Protein AF-0000000072688810 (afdb_homodimer)

Sequence (218 aa):
MLEGKVVIGETDMLQTMQHDALDLAKKVLDFFDVTEATEIARFIKKEFDGAYGPGWQCIVGTDFGSFVTHCSGCFIYFCIGILAILLFRGSAGPEVETSHFAALETVKAMLEGKVVIGETDMLQTMQHDALDLAKKVLDFFDVTEATEIARFIKKEFDGAYGPGWQCIVGTDFGSFVTHCSGCFIYFCIGILAILLFRGSAGPEVETSHFAALETVKA

Nearest PDB structures (foldseek):
  8glv-assembly1_AQ  TM=9.700E-01  e=2.208E-12  Chlamydomonas reinhardtii
  3rjs-assembly1_A-2  TM=9.723E-01  e=1.448E-11  Toxoplasma gondii
  3brl-assembly1_A-2  TM=9.827E-01  e=2.596E-11  Drosophila melanogaster
  7cnu-assembly2_B  TM=9.960E-01  e=7.817E-11  Homo sapiens
  8bx8-assembly1_K  TM=8.031E-01  e=8.336E-09  Tetrahymena thermophila

Radius of gyration: 18.05 Å; Cα contacts (8 Å, |Δi|>4): 411; chains: 2; bounding box: 35×41×81 Å

Organism: Carya illinoinensis (NCBI:txid32201)

Foldseek 3Di:
DPFADKFWDDFQADPVVVVVLSVLLSVVVVPDPLVPQVVSQVSSQVVCCVVPNHQKGKGKDQDDDDDAAADGNFWTWMDTPSMIMTMGGHDPDDGPPPPPPPPPPPPDD/DPFADKFWDDFQADPVVVVVLSVLLSVVVVPDPLVPQVVSQVSSQVVCCVVPNHQKGKGKDQDDDDDAAADGNFWTWMDTPSMIMTMGGHDPDDGPPPPPPPPPPPPDD

pLDDT: mean 85.92, std 22.68, range [31.05, 98.94]

Structure (mmCIF, N/CA/C/O backbone):
data_AF-0000000072688810-model_v1
#
loop_
_entity.id
_entity.type
_entity.pdbx_description
1 polymer 'Dynein light chain'
#
loop_
_atom_site.group_PDB
_atom_site.id
_atom_site.type_symbol
_atom_site.label_atom_id
_atom_site.label_alt_id
_atom_site.label_comp_id
_atom_site.label_asym_id
_atom_site.label_entity_id
_atom_site.label_seq_id
_atom_site.pdbx_PDB_ins_code
_atom_site.Cartn_x
_atom_site.Cartn_y
_atom_site.Cartn_z
_atom_site.occupancy
_atom_site.B_iso_or_equiv
_atom_site.auth_seq_id
_atom_site.auth_comp_id
_atom_site.auth_asym_id
_atom_site.auth_atom_id
_atom_site.pdbx_PDB_model_num
ATOM 1 N N . MET A 1 1 ? -12.781 -23 1.011 1 40.75 1 MET A N 1
ATOM 2 C CA . MET A 1 1 ? -13.461 -21.781 0.567 1 40.75 1 MET A CA 1
ATOM 3 C C . MET A 1 1 ? -13.211 -21.531 -0.916 1 40.75 1 MET A C 1
ATOM 5 O O . MET A 1 1 ? -12.156 -21.875 -1.441 1 40.75 1 MET A O 1
ATOM 9 N N . LEU A 1 2 ? -14.125 -21.609 -1.697 1 46.78 2 LEU A N 1
ATOM 10 C CA . LEU A 1 2 ? -14.102 -21.562 -3.156 1 46.78 2 LEU A CA 1
ATOM 11 C C . LEU A 1 2 ? -13.117 -20.516 -3.648 1 46.78 2 LEU A C 1
ATOM 13 O O . LEU A 1 2 ? -13.305 -19.312 -3.418 1 46.78 2 LEU A O 1
ATOM 17 N N . GLU A 1 3 ? -11.859 -20.797 -3.529 1 58.56 3 GLU A N 1
ATOM 18 C CA . GLU A 1 3 ? -10.867 -19.859 -4.051 1 58.56 3 GLU A CA 1
ATOM 19 C C . GLU A 1 3 ? -11.367 -19.172 -5.32 1 58.56 3 GLU A C 1
ATOM 21 O O . GLU A 1 3 ? -11.789 -19.844 -6.266 1 58.56 3 GLU A O 1
ATOM 26 N N . GLY A 1 4 ? -12.008 -17.969 -5.273 1 70.12 4 GLY A N 1
ATOM 27 C CA . GLY A 1 4 ? -12.633 -17.234 -6.355 1 70.12 4 GLY A CA 1
ATOM 28 C C . GLY A 1 4 ? -11.727 -17.047 -7.559 1 70.12 4 GLY A C 1
ATOM 29 O O . GLY A 1 4 ? -10.531 -17.344 -7.484 1 70.12 4 GLY A O 1
ATOM 30 N N . LYS A 1 5 ? -12.227 -16.891 -8.641 1 89.62 5 LYS A N 1
ATOM 31 C CA . LYS A 1 5 ? -11.57 -16.562 -9.898 1 89.62 5 LYS A CA 1
ATOM 32 C C . LYS A 1 5 ? -10.547 -15.438 -9.703 1 89.62 5 LYS A C 1
ATOM 34 O O . LYS A 1 5 ? -10.797 -14.484 -8.969 1 89.62 5 LYS A O 1
ATOM 39 N N . VAL A 1 6 ? -9.344 -15.773 -10.266 1 95.94 6 VAL A N 1
ATOM 40 C CA . VAL A 1 6 ? -8.297 -14.766 -10.195 1 95.94 6 VAL A CA 1
ATOM 41 C C . VAL A 1 6 ? -8.344 -13.891 -11.445 1 95.94 6 VAL A C 1
ATOM 43 O O . VAL A 1 6 ? -8.453 -14.391 -12.562 1 95.94 6 VAL A O 1
ATOM 46 N N . VAL A 1 7 ? -8.297 -12.594 -11.266 1 96.94 7 VAL A N 1
ATOM 47 C CA . VAL A 1 7 ? -8.242 -11.633 -12.352 1 96.94 7 VAL A CA 1
ATOM 48 C C . VAL A 1 7 ? -7.078 -10.664 -12.133 1 96.94 7 VAL A C 1
ATOM 50 O O . VAL A 1 7 ? -7.062 -9.922 -11.141 1 96.94 7 VAL A O 1
ATOM 53 N N . ILE A 1 8 ? -6.176 -10.68 -13.047 1 97.88 8 ILE A N 1
ATOM 54 C CA . ILE A 1 8 ? -5.059 -9.75 -12.945 1 97.88 8 ILE A CA 1
ATOM 55 C C . ILE A 1 8 ? -5.469 -8.391 -13.508 1 97.88 8 ILE A C 1
ATOM 57 O O . ILE A 1 8 ? -5.922 -8.297 -14.648 1 97.88 8 ILE A O 1
ATOM 61 N N . GLY A 1 9 ? -5.402 -7.426 -12.719 1 97.62 9 GLY A N 1
ATOM 62 C CA . GLY A 1 9 ? -5.633 -6.066 -13.188 1 97.62 9 GLY A CA 1
ATOM 63 C C . GLY A 1 9 ? -4.449 -5.488 -13.938 1 97.62 9 GLY A C 1
ATOM 64 O O . GLY A 1 9 ? -4.445 -5.449 -15.172 1 97.62 9 GLY A O 1
ATOM 65 N N . GLU A 1 10 ? -3.395 -4.984 -13.25 1 98 10 GLU A N 1
ATOM 66 C CA . GLU A 1 10 ? -2.166 -4.441 -13.812 1 98 10 GLU A CA 1
ATOM 67 C C . GLU A 1 10 ? -0.939 -5.176 -13.289 1 98 10 GLU A C 1
ATOM 69 O O . GLU A 1 10 ? -0.896 -5.559 -12.117 1 98 10 GLU A O 1
ATOM 74 N N . THR A 1 11 ? 0.002 -5.402 -14.234 1 98.62 11 THR A N 1
ATOM 75 C CA . THR A 1 11 ? 1.254 -6.016 -13.797 1 98.62 11 THR A CA 1
ATOM 76 C C . THR A 1 11 ? 2.371 -5.723 -14.797 1 98.62 11 THR A C 1
ATOM 78 O O . THR A 1 11 ? 2.119 -5.566 -15.992 1 98.62 11 THR A O 1
ATOM 81 N N . ASP A 1 12 ? 3.541 -5.562 -14.297 1 98 12 ASP A N 1
ATOM 82 C CA . ASP A 1 12 ? 4.715 -5.598 -15.164 1 98 12 ASP A CA 1
ATOM 83 C C . ASP A 1 12 ? 5.688 -6.688 -14.727 1 98 12 ASP A C 1
ATOM 85 O O . ASP A 1 12 ? 6.848 -6.695 -15.141 1 98 12 ASP A O 1
ATOM 89 N N . MET A 1 13 ? 5.195 -7.59 -13.891 1 97.25 13 MET A N 1
ATOM 90 C CA . MET A 1 13 ? 5.988 -8.703 -13.367 1 97.25 13 MET A CA 1
ATOM 91 C C . MET A 1 13 ? 6.18 -9.781 -14.43 1 97.25 13 MET A C 1
ATOM 93 O O . MET A 1 13 ? 5.32 -9.969 -15.289 1 97.25 13 MET A O 1
ATOM 97 N N . LEU A 1 14 ? 7.273 -10.477 -14.328 1 97.31 14 LEU A N 1
ATOM 98 C CA . LEU A 1 14 ? 7.477 -11.648 -15.172 1 97.31 14 LEU A CA 1
ATOM 99 C C . LEU A 1 14 ? 6.422 -12.711 -14.891 1 97.31 14 LEU A C 1
ATOM 101 O O . LEU A 1 14 ? 5.93 -12.812 -13.758 1 97.31 14 LEU A O 1
ATOM 105 N N . GLN A 1 15 ? 6.184 -13.5 -15.867 1 97.56 15 GLN A N 1
ATOM 106 C CA . GLN A 1 15 ? 5.113 -14.484 -15.781 1 97.56 15 GLN A CA 1
ATOM 107 C C . GLN A 1 15 ? 5.348 -15.453 -14.625 1 97.56 15 GLN A C 1
ATOM 109 O O . GLN A 1 15 ? 4.41 -15.82 -13.914 1 97.56 15 GLN A O 1
ATOM 114 N N . THR A 1 16 ? 6.508 -15.914 -14.531 1 97.38 16 THR A N 1
ATOM 115 C CA . THR A 1 16 ? 6.824 -16.859 -13.461 1 97.38 16 THR A CA 1
ATOM 116 C C . THR A 1 16 ? 6.523 -16.234 -12.094 1 97.38 16 THR A C 1
ATOM 118 O O . THR A 1 16 ? 5.969 -16.906 -11.219 1 97.38 16 THR A O 1
ATOM 121 N N . MET A 1 17 ? 6.879 -15.031 -11.898 1 97.94 17 MET A N 1
ATOM 12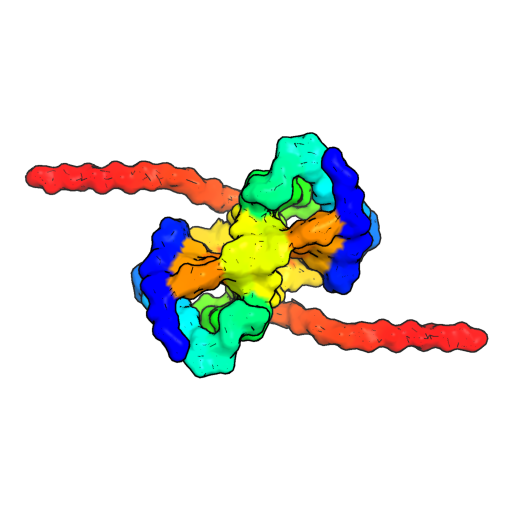2 C CA . MET A 1 17 ? 6.652 -14.32 -10.641 1 97.94 17 MET A CA 1
ATOM 123 C C . MET A 1 17 ? 5.168 -14.055 -10.43 1 97.94 17 MET A C 1
ATOM 125 O O . MET A 1 17 ? 4.676 -14.133 -9.305 1 97.94 17 MET A O 1
ATOM 129 N N . GLN A 1 18 ? 4.457 -13.773 -11.492 1 98.44 18 GLN A N 1
ATOM 130 C CA . GLN A 1 18 ? 3.01 -13.633 -11.398 1 98.44 18 GLN A CA 1
ATOM 131 C C . GLN A 1 18 ? 2.361 -14.906 -10.867 1 98.44 18 GLN A C 1
ATOM 133 O O . GLN A 1 18 ? 1.513 -14.852 -9.977 1 98.44 18 GLN A O 1
ATOM 138 N N . HIS A 1 19 ? 2.814 -16.016 -11.453 1 97.62 19 HIS A N 1
ATOM 139 C CA . HIS A 1 19 ? 2.254 -17.297 -11.031 1 97.62 19 HIS A CA 1
ATOM 140 C C . HIS A 1 19 ? 2.516 -17.562 -9.555 1 97.62 19 HIS A C 1
ATOM 142 O O . HIS A 1 19 ? 1.65 -18.078 -8.852 1 97.62 19 HIS A O 1
ATOM 148 N N . ASP A 1 20 ? 3.686 -17.203 -9.133 1 98.19 20 ASP A N 1
ATOM 149 C CA . ASP A 1 20 ? 4.012 -17.375 -7.719 1 98.19 20 ASP A CA 1
ATOM 150 C C . ASP A 1 20 ? 3.092 -16.516 -6.84 1 98.19 20 ASP A C 1
ATOM 152 O O . ASP A 1 20 ? 2.605 -16.984 -5.809 1 98.19 20 ASP A O 1
ATOM 156 N N . ALA A 1 21 ? 2.855 -15.289 -7.207 1 98.56 21 ALA A N 1
ATOM 157 C CA . ALA A 1 21 ? 1.986 -14.398 -6.445 1 98.56 21 ALA A CA 1
ATOM 158 C C . ALA A 1 21 ? 0.568 -14.953 -6.359 1 98.56 21 ALA A C 1
ATOM 160 O O . ALA A 1 21 ? -0.033 -14.969 -5.281 1 98.56 21 ALA A O 1
ATOM 161 N N . LEU A 1 22 ? 0.058 -15.43 -7.488 1 98.06 22 LEU A N 1
ATOM 162 C CA . LEU A 1 22 ? -1.299 -15.969 -7.539 1 98.06 22 LEU A CA 1
ATOM 163 C C . LEU A 1 22 ? -1.412 -17.25 -6.715 1 98.06 22 LEU A C 1
ATOM 165 O O . LEU A 1 22 ? -2.398 -17.438 -6.004 1 98.06 22 LEU A O 1
ATOM 169 N N . ASP A 1 23 ? -0.437 -18.062 -6.836 1 96.94 23 ASP A N 1
ATOM 170 C CA . ASP A 1 23 ? -0.438 -19.312 -6.082 1 96.94 23 ASP A CA 1
ATOM 171 C C . ASP A 1 23 ? -0.383 -19.062 -4.582 1 96.94 23 ASP A C 1
ATOM 173 O O . ASP A 1 23 ? -1.041 -19.75 -3.799 1 96.94 23 ASP A O 1
ATOM 177 N N . LEU A 1 24 ? 0.429 -18.156 -4.195 1 97.5 24 LEU A N 1
ATOM 178 C CA . LEU A 1 24 ? 0.516 -17.797 -2.783 1 97.5 24 LEU A CA 1
ATOM 179 C C . LEU A 1 24 ? -0.824 -17.281 -2.27 1 97.5 24 LEU A C 1
ATOM 181 O O . LEU A 1 24 ? -1.23 -17.609 -1.15 1 97.5 24 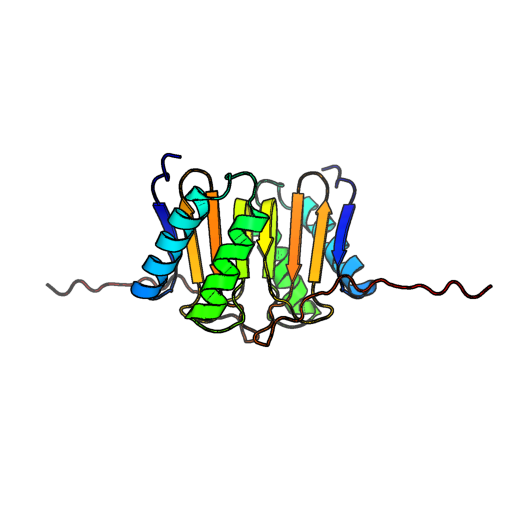LEU A O 1
ATOM 185 N N . ALA A 1 25 ? -1.463 -16.438 -3.051 1 97.25 25 ALA A N 1
ATOM 186 C CA . ALA A 1 25 ? -2.764 -15.906 -2.66 1 97.25 25 ALA A CA 1
ATOM 187 C C . ALA A 1 25 ? -3.783 -17.016 -2.465 1 97.25 25 ALA A C 1
ATOM 189 O O . ALA A 1 25 ? -4.531 -17.016 -1.485 1 97.25 25 ALA A O 1
ATOM 190 N N . LYS A 1 26 ? -3.754 -17.969 -3.367 1 95.88 26 LYS A N 1
ATOM 191 C CA . LYS A 1 26 ? -4.656 -19.109 -3.25 1 95.88 26 LYS A CA 1
ATOM 192 C C . LYS A 1 26 ? -4.359 -19.906 -1.989 1 95.88 26 LYS A C 1
ATOM 194 O O . LYS A 1 26 ? -5.273 -20.281 -1.252 1 95.88 26 LYS A O 1
ATOM 199 N N . LYS A 1 27 ? -3.115 -20.109 -1.829 1 95.56 27 LYS A N 1
ATOM 200 C CA . LYS A 1 27 ? -2.68 -20.906 -0.677 1 95.56 27 LYS A CA 1
ATOM 201 C C . LYS A 1 27 ? -3.072 -20.219 0.631 1 95.56 27 LYS A C 1
ATOM 203 O O . LYS A 1 27 ? -3.582 -20.875 1.546 1 95.56 27 LYS A O 1
ATOM 208 N N . VAL A 1 28 ? -2.795 -19 0.747 1 95.94 28 VAL A N 1
ATOM 209 C CA . VAL A 1 28 ? -2.979 -18.297 2.012 1 95.94 28 VAL A CA 1
ATOM 210 C C . VAL A 1 28 ? -4.465 -18.219 2.35 1 95.94 28 VAL A C 1
ATOM 212 O O . VAL A 1 28 ? -4.844 -18.234 3.525 1 95.94 28 VAL A O 1
ATOM 215 N N . LEU A 1 29 ? -5.328 -18.219 1.373 1 94.12 29 LEU A N 1
ATOM 216 C CA . LEU A 1 29 ? -6.77 -18.141 1.597 1 94.12 29 LEU A CA 1
ATOM 217 C C . LEU A 1 29 ? -7.305 -19.469 2.119 1 94.12 29 LEU A C 1
ATOM 219 O O . LEU A 1 29 ? -8.438 -19.547 2.596 1 94.12 29 LEU A O 1
ATOM 223 N N . ASP A 1 30 ? -6.469 -20.516 2.064 1 92.44 30 ASP A N 1
ATOM 224 C CA . ASP A 1 30 ? -6.812 -21.781 2.709 1 92.44 30 ASP A CA 1
ATOM 225 C C . ASP A 1 30 ? -6.637 -21.688 4.223 1 92.44 30 ASP A C 1
ATOM 227 O O . ASP A 1 30 ? -7.184 -22.516 4.969 1 92.44 30 ASP A O 1
ATOM 231 N N . PHE A 1 31 ? -5.953 -20.656 4.66 1 94.12 31 PHE A N 1
ATOM 232 C CA . PHE A 1 31 ? -5.574 -20.609 6.066 1 94.12 31 PHE A CA 1
ATOM 233 C C . PHE A 1 31 ? -6.215 -19.406 6.758 1 94.12 31 PHE A C 1
ATOM 235 O O . PHE A 1 31 ? -6.375 -19.406 7.98 1 94.12 31 PHE A O 1
ATOM 242 N N . PHE A 1 32 ? -6.492 -18.406 6.004 1 94.62 32 PHE A N 1
ATOM 243 C CA . PHE A 1 32 ? -7.027 -17.188 6.586 1 94.62 32 PHE A CA 1
ATOM 244 C C . PHE A 1 32 ? -8.375 -16.828 5.969 1 94.62 32 PHE A C 1
ATOM 246 O O . PHE A 1 32 ? -8.594 -17.062 4.777 1 94.62 32 PHE A O 1
ATOM 253 N N . ASP A 1 33 ? -9.156 -16.281 6.836 1 93.88 33 ASP A N 1
ATOM 254 C CA . ASP A 1 33 ? -10.398 -15.688 6.344 1 93.88 33 ASP A CA 1
ATOM 255 C C . ASP A 1 33 ? -10.133 -14.375 5.617 1 93.88 33 ASP A C 1
ATOM 257 O O . ASP A 1 33 ? -9.18 -13.664 5.941 1 93.88 33 ASP A O 1
ATOM 261 N N . VAL A 1 34 ? -11.016 -14.047 4.699 1 92.94 34 VAL A N 1
ATOM 262 C CA . VAL A 1 34 ? -10.859 -12.852 3.879 1 92.94 34 VAL A CA 1
ATOM 263 C C . VAL A 1 34 ? -10.836 -11.617 4.77 1 9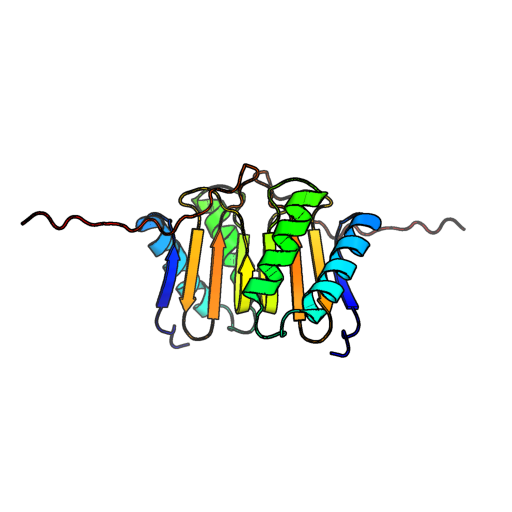2.94 34 VAL A C 1
ATOM 265 O O . VAL A 1 34 ? -10.289 -10.578 4.387 1 92.94 34 VAL A O 1
ATOM 268 N N . THR A 1 35 ? -11.422 -11.719 5.965 1 94.56 35 THR A N 1
ATOM 269 C CA . THR A 1 35 ? -11.469 -10.586 6.883 1 94.56 35 THR A CA 1
ATOM 270 C C . THR A 1 35 ? -10.109 -10.383 7.555 1 94.56 35 THR A C 1
ATOM 272 O O . THR A 1 35 ? -9.867 -9.352 8.18 1 94.56 35 THR A O 1
ATOM 275 N N . GLU A 1 36 ? -9.266 -11.344 7.477 1 97.5 36 GLU A N 1
ATOM 276 C CA . GLU A 1 36 ? -7.938 -11.242 8.07 1 97.5 36 GLU A CA 1
ATOM 277 C C . GLU A 1 36 ? -6.922 -10.695 7.07 1 97.5 36 GLU A C 1
ATOM 279 O O . GLU A 1 36 ? -5.848 -11.273 6.895 1 97.5 36 GLU A O 1
ATOM 284 N N . ALA A 1 37 ? -7.254 -9.555 6.527 1 97.75 37 ALA A N 1
ATOM 285 C CA . ALA A 1 37 ? -6.523 -8.953 5.414 1 97.75 37 ALA A CA 1
ATOM 286 C C . ALA A 1 37 ? -5.07 -8.688 5.793 1 97.75 37 ALA A C 1
ATOM 288 O O . ALA A 1 37 ? -4.16 -8.93 4.996 1 97.75 37 ALA A O 1
ATOM 289 N N . THR A 1 38 ? -4.82 -8.234 6.984 1 98.31 38 THR A N 1
ATOM 290 C CA . THR A 1 38 ? -3.463 -7.918 7.414 1 98.31 38 THR A CA 1
ATOM 291 C C . THR A 1 38 ? -2.609 -9.18 7.492 1 98.31 38 THR A C 1
ATOM 293 O O . THR A 1 38 ? -1.441 -9.172 7.098 1 98.31 38 THR A O 1
ATOM 296 N N . GLU A 1 39 ? -3.139 -10.219 7.945 1 98.38 39 GLU A N 1
ATOM 297 C CA . GLU A 1 39 ? -2.398 -11.477 8.039 1 98.38 39 GLU A CA 1
ATOM 298 C C . GLU A 1 39 ? -2.111 -12.055 6.652 1 98.38 39 GLU A C 1
ATOM 300 O O . GLU A 1 39 ? -1.031 -12.594 6.414 1 98.38 39 GLU A O 1
ATOM 305 N N . ILE A 1 40 ? -3.064 -11.922 5.789 1 98.31 40 ILE A N 1
ATOM 306 C CA . ILE A 1 40 ? -2.861 -12.352 4.41 1 98.31 40 ILE A CA 1
ATOM 307 C C . ILE A 1 40 ? -1.727 -11.547 3.781 1 98.31 40 ILE A C 1
ATOM 309 O O . ILE A 1 40 ? -0.811 -12.117 3.184 1 98.31 40 ILE A O 1
ATOM 313 N N . ALA A 1 41 ? -1.781 -10.266 3.959 1 98.81 41 ALA A N 1
ATOM 314 C CA . ALA A 1 41 ? -0.735 -9.391 3.434 1 98.81 41 ALA A CA 1
ATOM 315 C C . ALA A 1 41 ? 0.628 -9.758 4.016 1 98.81 41 ALA A C 1
ATOM 317 O O . ALA A 1 41 ? 1.625 -9.805 3.289 1 98.81 41 ALA A O 1
ATOM 318 N N . ARG A 1 42 ? 0.641 -10.031 5.266 1 98.62 42 ARG A N 1
ATOM 319 C CA . ARG A 1 42 ? 1.882 -10.383 5.945 1 98.62 42 ARG A CA 1
ATOM 320 C C . ARG A 1 42 ? 2.494 -11.641 5.348 1 98.62 42 ARG A C 1
ATOM 322 O O . ARG A 1 42 ? 3.691 -11.68 5.051 1 98.62 42 ARG A O 1
ATOM 329 N N . PHE A 1 43 ? 1.71 -12.586 5.184 1 98.5 43 PHE A N 1
ATOM 330 C CA . PHE A 1 43 ? 2.203 -13.867 4.68 1 98.5 43 PHE A CA 1
ATOM 331 C C . PHE A 1 43 ? 2.775 -13.703 3.275 1 98.5 43 PHE A C 1
ATOM 333 O O . PHE A 1 43 ? 3.889 -14.156 3 1 98.5 43 PHE A O 1
ATOM 340 N N . ILE A 1 44 ? 1.997 -13.07 2.41 1 98.5 44 ILE A N 1
ATOM 341 C CA . ILE A 1 44 ? 2.414 -12.906 1.021 1 98.5 44 ILE A CA 1
ATOM 342 C C . ILE A 1 44 ? 3.695 -12.078 0.962 1 98.5 44 ILE A C 1
ATOM 344 O O . ILE A 1 44 ? 4.637 -12.43 0.249 1 98.5 44 ILE A O 1
ATOM 348 N N . LYS A 1 45 ? 3.703 -11.008 1.674 1 98.25 45 LYS A N 1
ATOM 349 C CA . LYS A 1 45 ? 4.867 -10.125 1.696 1 98.25 45 LYS A CA 1
ATOM 350 C C . LYS A 1 45 ? 6.113 -10.867 2.168 1 98.25 45 LYS A C 1
ATOM 352 O O . LYS A 1 45 ? 7.184 -10.742 1.568 1 98.25 45 LYS A O 1
ATOM 357 N N . LYS A 1 46 ? 6.035 -11.641 3.195 1 98.19 46 LYS A N 1
ATOM 358 C CA . LYS A 1 46 ? 7.18 -12.352 3.76 1 98.19 46 LYS A CA 1
ATOM 359 C C . LYS A 1 46 ? 7.668 -13.445 2.814 1 98.19 46 LYS A C 1
ATOM 361 O O . LYS A 1 46 ? 8.875 -13.656 2.666 1 98.19 46 LYS A O 1
ATOM 366 N N . GLU A 1 47 ? 6.75 -14.18 2.199 1 98.44 47 GLU A N 1
ATOM 367 C CA . GLU A 1 47 ? 7.133 -15.203 1.23 1 98.44 47 GLU A CA 1
ATOM 368 C C . GLU A 1 47 ? 7.895 -14.586 0.057 1 98.44 47 GLU A C 1
ATOM 370 O O . GLU A 1 47 ? 8.883 -15.156 -0.413 1 98.44 47 GLU A O 1
ATOM 375 N N . PHE A 1 48 ? 7.43 -13.43 -0.357 1 98.19 48 PHE A N 1
ATOM 376 C CA . PHE A 1 48 ? 8.086 -12.789 -1.488 1 98.19 48 PHE A CA 1
ATOM 377 C C . PHE A 1 48 ? 9.438 -12.211 -1.071 1 98.19 48 PHE A C 1
ATOM 379 O O . PHE A 1 48 ? 10.398 -12.25 -1.842 1 98.19 48 PHE A O 1
ATOM 386 N N . ASP A 1 49 ? 9.453 -11.695 0.098 1 97.38 49 ASP A N 1
ATOM 387 C CA . ASP A 1 49 ? 10.758 -11.281 0.609 1 97.38 49 ASP A CA 1
ATOM 388 C C . ASP A 1 49 ? 11.75 -12.438 0.592 1 97.38 49 ASP A C 1
ATOM 390 O O . ASP A 1 49 ? 12.922 -12.258 0.244 1 97.38 49 ASP A O 1
ATOM 394 N N . GLY A 1 50 ? 11.312 -13.539 0.979 1 97.75 50 GLY A N 1
ATOM 395 C CA . GLY A 1 50 ? 12.172 -14.711 1.025 1 97.75 50 GLY A CA 1
ATOM 396 C C . GLY A 1 50 ? 12.57 -15.211 -0.35 1 97.75 50 GLY A C 1
ATOM 397 O O . GLY A 1 50 ? 13.727 -15.57 -0.572 1 97.75 50 GLY A O 1
ATOM 398 N N . ALA A 1 51 ? 11.703 -15.172 -1.267 1 97.44 51 ALA A N 1
ATOM 399 C CA . ALA A 1 51 ? 11.906 -15.781 -2.578 1 97.44 51 ALA A CA 1
ATOM 400 C C . ALA A 1 51 ? 12.641 -14.828 -3.518 1 97.44 51 ALA A C 1
ATOM 402 O O . ALA A 1 51 ? 13.422 -15.258 -4.367 1 97.44 51 ALA A O 1
ATOM 403 N N . TYR A 1 52 ? 12.414 -13.5 -3.342 1 96.38 52 TYR A N 1
ATOM 404 C CA . TYR A 1 52 ? 12.891 -12.586 -4.375 1 96.38 52 TYR A CA 1
ATOM 405 C C . TYR A 1 52 ? 13.68 -11.438 -3.762 1 96.38 52 TYR A C 1
ATOM 407 O O . TYR A 1 52 ? 13.977 -10.453 -4.441 1 96.38 52 TYR A O 1
ATOM 415 N N . GLY A 1 53 ? 14.039 -11.508 -2.479 1 95.31 53 GLY A N 1
ATOM 416 C CA . GLY A 1 53 ? 14.781 -10.461 -1.799 1 95.31 53 GLY A CA 1
ATOM 417 C C . GLY A 1 53 ? 13.891 -9.492 -1.042 1 95.31 53 GLY A C 1
ATOM 418 O O . GLY A 1 53 ? 12.711 -9.352 -1.356 1 95.31 53 GLY A O 1
ATOM 419 N N . PRO A 1 54 ? 14.414 -8.781 -0.102 1 94.81 54 PRO A N 1
ATOM 420 C CA . PRO A 1 54 ? 13.617 -7.914 0.769 1 94.81 54 PRO A CA 1
ATOM 421 C C . PRO A 1 54 ? 13.086 -6.68 0.045 1 94.81 54 PRO A C 1
ATOM 423 O O . PRO A 1 54 ? 13.547 -6.355 -1.052 1 94.81 54 PRO A O 1
ATOM 426 N N . GLY A 1 55 ? 12.094 -6.031 0.638 1 94.56 55 GLY A N 1
ATOM 427 C CA . GLY A 1 55 ? 11.625 -4.742 0.16 1 94.56 55 GLY A CA 1
ATOM 428 C C . GLY A 1 55 ? 10.227 -4.793 -0.421 1 94.56 55 GLY A C 1
ATOM 429 O O . GLY A 1 55 ? 9.703 -3.779 -0.893 1 94.56 55 GLY A O 1
ATOM 430 N N . TRP A 1 56 ? 9.602 -5.93 -0.39 1 97.69 56 TRP A N 1
ATOM 431 C CA . TRP A 1 56 ? 8.258 -6.043 -0.94 1 97.69 56 TRP A CA 1
ATOM 432 C C . TRP A 1 56 ? 7.234 -5.414 -0.003 1 97.69 56 TRP A C 1
ATOM 434 O O . TRP A 1 56 ? 7.445 -5.359 1.211 1 97.69 56 TRP A O 1
ATOM 444 N N . GLN A 1 57 ? 6.125 -4.922 -0.548 1 98.5 57 GLN A N 1
ATOM 445 C CA . GLN A 1 57 ? 4.941 -4.406 0.13 1 98.5 57 GLN A CA 1
ATOM 446 C C . GLN A 1 57 ? 3.684 -5.141 -0.325 1 98.5 57 GLN A C 1
ATOM 448 O O . GLN A 1 57 ? 3.541 -5.469 -1.506 1 98.5 57 GLN A O 1
ATOM 453 N N . CYS A 1 58 ? 2.797 -5.355 0.594 1 98.88 58 CYS A N 1
ATOM 454 C CA . CYS A 1 58 ? 1.56 -6.027 0.207 1 98.88 58 CYS A CA 1
ATOM 455 C C . CYS A 1 58 ? 0.354 -5.371 0.868 1 98.88 58 CYS A C 1
ATOM 457 O O . CYS A 1 58 ? 0.357 -5.129 2.076 1 98.88 58 CYS A O 1
ATOM 459 N N . ILE A 1 59 ? -0.606 -5.012 0.087 1 98.88 59 ILE A N 1
ATOM 460 C CA . ILE A 1 59 ? -1.9 -4.488 0.51 1 98.88 59 ILE A CA 1
ATOM 461 C C . ILE A 1 59 ? -3.008 -5.457 0.097 1 98.88 59 ILE A C 1
ATOM 463 O O . ILE A 1 59 ? -3.018 -5.949 -1.032 1 98.88 59 ILE A O 1
ATOM 467 N N . VAL A 1 60 ? -3.854 -5.777 0.963 1 98.81 60 VAL A N 1
ATOM 468 C CA . VAL A 1 60 ? -4.977 -6.676 0.718 1 98.81 60 VAL A CA 1
ATOM 469 C C . VAL A 1 60 ? -6.27 -6.035 1.212 1 98.81 60 VAL A C 1
ATOM 471 O O . VAL A 1 60 ? -6.328 -5.523 2.332 1 98.81 60 VAL A O 1
ATOM 474 N N . GLY A 1 61 ? -7.316 -6.129 0.378 1 98.5 61 GLY A N 1
ATOM 475 C CA . GLY A 1 61 ? -8.578 -5.566 0.847 1 98.5 61 GLY A CA 1
ATOM 476 C C . GLY A 1 61 ? -9.703 -5.703 -0.159 1 98.5 61 GLY A C 1
ATOM 477 O O . GLY A 1 61 ? -9.5 -6.223 -1.259 1 98.5 61 GLY A O 1
ATOM 478 N N . THR A 1 62 ? -10.891 -5.27 0.227 1 97.88 62 THR A N 1
ATOM 479 C CA . THR A 1 62 ? -12.062 -5.359 -0.638 1 97.88 62 THR A CA 1
ATOM 480 C C . THR A 1 62 ? -12.398 -3.998 -1.238 1 97.88 62 THR A C 1
ATOM 482 O O . THR A 1 62 ? -13.141 -3.912 -2.215 1 97.88 62 THR A O 1
ATOM 485 N N . ASP A 1 63 ? -11.797 -2.9 -0.603 1 98.25 63 ASP A N 1
ATOM 486 C CA . ASP A 1 63 ? -12.086 -1.548 -1.066 1 98.25 63 ASP A CA 1
ATOM 487 C C . ASP A 1 63 ? -10.922 -0.603 -0.768 1 98.25 63 ASP A C 1
ATOM 489 O O . ASP A 1 63 ? -10.797 -0.095 0.349 1 98.25 63 ASP A O 1
ATOM 493 N N . PHE A 1 64 ? -10.125 -0.383 -1.774 1 98.62 64 PHE A N 1
ATOM 494 C CA . PHE A 1 64 ? -9.031 0.574 -1.658 1 98.62 64 PHE A CA 1
ATOM 495 C C . PHE A 1 64 ? -8.531 0.997 -3.035 1 98.62 64 PHE A C 1
ATOM 497 O O . PHE A 1 64 ? -8.75 0.294 -4.023 1 98.62 64 PHE A O 1
ATOM 504 N N . GLY A 1 65 ? -7.98 2.148 -3.088 1 98.62 65 GLY A N 1
ATOM 505 C CA . GLY A 1 65 ? -7.172 2.656 -4.188 1 98.62 65 GLY A CA 1
ATOM 506 C C . GLY A 1 65 ? -5.746 2.967 -3.783 1 98.62 65 GLY A C 1
ATOM 507 O O . GLY A 1 65 ? -5.441 3.08 -2.596 1 98.62 65 GLY A O 1
ATOM 508 N N . SER A 1 66 ? -4.914 3.055 -4.797 1 98.75 66 SER A N 1
ATOM 509 C CA . SER A 1 66 ? -3.5 3.248 -4.48 1 98.75 66 SER A CA 1
ATOM 510 C C . SER A 1 66 ? -2.801 4.066 -5.559 1 98.75 66 SER A C 1
ATOM 512 O O . SER A 1 66 ? -3.252 4.109 -6.707 1 98.75 66 SER A O 1
ATOM 514 N N . PHE A 1 67 ? -1.827 4.762 -5.164 1 98.44 67 PHE A N 1
ATOM 515 C CA . PHE A 1 67 ? -0.844 5.355 -6.059 1 98.44 67 PHE A CA 1
ATOM 516 C C . PHE A 1 67 ? 0.569 5.156 -5.523 1 98.44 67 PHE A C 1
ATOM 518 O O . PHE A 1 67 ? 0.922 5.699 -4.473 1 98.44 67 PHE A O 1
ATOM 525 N N . VAL A 1 68 ? 1.341 4.289 -6.266 1 97.94 68 VAL A N 1
ATOM 526 C CA . VAL A 1 68 ? 2.629 3.855 -5.738 1 97.94 68 VAL A CA 1
ATOM 527 C C . VAL A 1 68 ? 3.699 3.975 -6.82 1 97.94 68 VAL A C 1
ATOM 529 O O . VAL A 1 68 ? 3.385 3.998 -8.016 1 97.94 68 VAL A O 1
ATOM 532 N N . THR A 1 69 ? 4.887 4.129 -6.387 1 96.69 69 THR A N 1
ATOM 533 C CA . THR A 1 69 ? 6.07 4.039 -7.234 1 96.69 69 THR A CA 1
ATOM 534 C C . THR A 1 69 ? 6.816 2.732 -6.98 1 96.69 69 THR A C 1
ATOM 536 O O . THR A 1 69 ? 7.188 2.436 -5.84 1 96.69 69 THR A O 1
ATOM 539 N N . HIS A 1 70 ? 7.004 1.979 -8.047 1 95.31 70 HIS A N 1
ATOM 540 C CA . HIS A 1 70 ? 7.629 0.673 -7.855 1 95.31 70 HIS A CA 1
ATOM 541 C C . HIS A 1 70 ? 8.805 0.483 -8.805 1 95.31 70 HIS A C 1
ATOM 543 O O . HIS A 1 70 ? 8.945 1.219 -9.789 1 95.31 70 HIS A O 1
ATOM 549 N N . CYS A 1 71 ? 9.719 -0.456 -8.469 1 94.25 71 CYS A N 1
ATOM 550 C CA . CYS A 1 71 ? 10.773 -0.911 -9.367 1 94.25 71 CYS A CA 1
ATOM 551 C C . CYS A 1 71 ? 10.188 -1.641 -10.57 1 94.25 71 CYS A C 1
ATOM 553 O O . CYS A 1 71 ? 9.25 -2.428 -10.43 1 94.25 71 CYS A O 1
ATOM 555 N N . SER A 1 72 ? 10.789 -1.378 -11.695 1 94.12 72 SER A N 1
ATOM 556 C CA . SER A 1 72 ? 10.336 -2.027 -12.922 1 94.12 72 SER A CA 1
ATOM 557 C C . SER A 1 72 ? 10.312 -3.545 -12.766 1 94.12 72 SER A C 1
ATOM 559 O O . SER A 1 72 ? 11.273 -4.137 -12.258 1 94.12 72 SER A O 1
ATOM 561 N N . GLY A 1 73 ? 9.242 -4.195 -13.141 1 97 73 GLY A N 1
ATOM 562 C CA . GLY A 1 73 ? 9.102 -5.645 -13.125 1 97 73 GLY A CA 1
ATOM 563 C C . GLY A 1 73 ? 8.688 -6.191 -11.773 1 97 73 GLY A C 1
ATOM 564 O O . GLY A 1 73 ? 8.656 -7.406 -11.57 1 97 73 GLY A O 1
ATOM 565 N N . CYS A 1 74 ? 8.383 -5.312 -10.867 1 97.5 74 CYS A N 1
ATOM 566 C CA . CYS A 1 74 ? 8.102 -5.762 -9.508 1 97.5 74 CYS A CA 1
ATOM 567 C C . CYS A 1 74 ? 6.746 -5.258 -9.039 1 97.5 74 CYS A C 1
ATOM 569 O O . CYS A 1 74 ? 6.617 -4.766 -7.918 1 97.5 74 CYS A O 1
ATOM 571 N N . PHE A 1 75 ? 5.797 -5.383 -9.891 1 98.56 75 PHE A N 1
ATOM 572 C CA . PHE A 1 75 ? 4.469 -4.875 -9.578 1 98.56 75 PHE A CA 1
ATOM 573 C C . PHE A 1 75 ? 3.391 -5.824 -10.086 1 98.56 75 PHE A C 1
ATOM 575 O O . PHE A 1 75 ? 3.389 -6.195 -11.266 1 98.56 75 PHE A O 1
ATOM 582 N N . ILE A 1 76 ? 2.412 -6.105 -9.18 1 98.88 76 ILE A N 1
ATOM 583 C CA . ILE A 1 76 ? 1.214 -6.797 -9.633 1 98.88 76 ILE A CA 1
ATOM 584 C C . ILE A 1 76 ? 0.019 -6.383 -8.781 1 98.88 76 ILE A C 1
ATOM 586 O O . ILE A 1 76 ? 0.138 -6.242 -7.559 1 98.88 76 ILE A O 1
ATOM 590 N N . TYR A 1 77 ? -1.066 -6.078 -9.406 1 98.81 77 TYR A N 1
ATOM 591 C CA . TYR A 1 77 ? -2.383 -5.836 -8.828 1 98.81 77 TYR A CA 1
ATOM 592 C C . TYR A 1 77 ? -3.408 -6.82 -9.375 1 98.81 77 TYR A C 1
ATOM 594 O O . TYR A 1 77 ? -3.637 -6.875 -10.586 1 98.81 77 TYR A O 1
ATOM 602 N N . PHE A 1 78 ? -4.059 -7.629 -8.492 1 98.69 78 PHE A N 1
ATOM 603 C CA . PHE A 1 78 ? -5.012 -8.625 -8.969 1 98.69 78 PHE A CA 1
ATOM 604 C C . PHE A 1 78 ? -6.105 -8.859 -7.93 1 98.69 78 PHE A C 1
ATOM 606 O O . PHE A 1 78 ? -5.988 -8.422 -6.785 1 98.69 78 PHE A O 1
ATOM 613 N N . CYS A 1 79 ? -7.168 -9.578 -8.398 1 97.75 79 CYS A N 1
ATOM 614 C CA . CYS A 1 79 ? -8.281 -9.938 -7.523 1 97.75 79 CYS A CA 1
ATOM 615 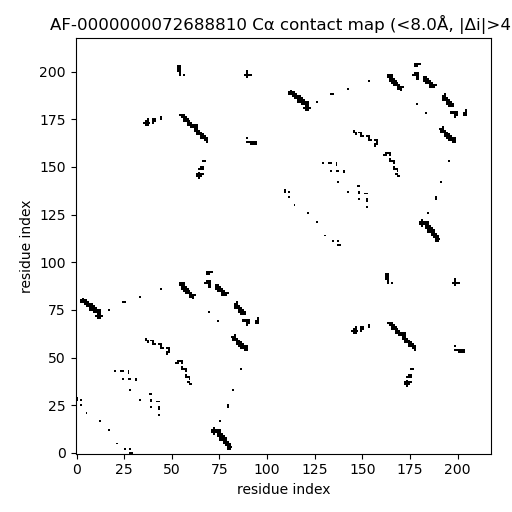C C . CYS A 1 79 ? -8.422 -11.453 -7.422 1 97.75 79 CYS A C 1
ATOM 617 O O . CYS A 1 79 ? -8.195 -12.172 -8.398 1 97.75 79 CYS A O 1
ATOM 619 N N . ILE A 1 80 ? -8.711 -11.906 -6.281 1 96.5 80 ILE A N 1
ATOM 620 C CA . ILE A 1 80 ? -9.117 -13.289 -6.055 1 96.5 80 ILE A CA 1
ATOM 621 C C . ILE A 1 80 ? -10.414 -13.32 -5.25 1 96.5 80 ILE A C 1
ATOM 623 O O . ILE A 1 80 ? -10.414 -13.047 -4.047 1 96.5 80 ILE A O 1
ATOM 627 N N . GLY A 1 81 ? -11.469 -13.633 -5.953 1 93.31 81 GLY A N 1
ATOM 628 C CA . GLY A 1 81 ? -12.773 -13.406 -5.363 1 93.31 81 GLY A CA 1
ATOM 629 C C . GLY A 1 81 ? -13.055 -11.938 -5.078 1 93.31 81 GLY A C 1
ATOM 630 O O . GLY A 1 81 ? -12.945 -11.094 -5.973 1 93.31 81 GLY A O 1
ATOM 631 N N . ILE A 1 82 ? -13.422 -11.648 -3.811 1 93.75 82 ILE A N 1
ATOM 632 C CA . ILE A 1 82 ? -13.789 -10.273 -3.473 1 93.75 82 ILE A CA 1
ATOM 633 C C . ILE A 1 82 ? -12.555 -9.508 -3.023 1 93.75 82 ILE A C 1
ATOM 635 O O . ILE A 1 82 ? -12.617 -8.297 -2.787 1 93.75 82 ILE A O 1
ATOM 639 N N . LEU A 1 83 ? -11.438 -10.234 -2.914 1 96.81 83 LEU A N 1
ATOM 640 C CA . LEU A 1 83 ? -10.234 -9.578 -2.416 1 96.81 83 LEU A CA 1
ATOM 641 C C . LEU A 1 83 ? -9.414 -9.008 -3.564 1 96.81 83 LEU A C 1
ATOM 643 O O . LEU A 1 83 ? -9.258 -9.648 -4.605 1 96.81 83 LEU A O 1
ATOM 647 N N . ALA A 1 84 ? -8.977 -7.812 -3.365 1 98.19 84 ALA A N 1
ATOM 648 C CA . ALA A 1 84 ? -7.918 -7.238 -4.195 1 98.19 84 ALA A CA 1
ATOM 649 C C . ALA A 1 84 ? -6.57 -7.293 -3.482 1 98.19 84 ALA A C 1
ATOM 651 O O . ALA A 1 84 ? -6.492 -7.086 -2.27 1 98.19 84 ALA A O 1
ATOM 652 N N . ILE A 1 85 ? -5.5 -7.582 -4.25 1 98.75 85 ILE A N 1
ATOM 653 C CA . ILE A 1 85 ? -4.148 -7.672 -3.705 1 98.75 85 ILE A CA 1
ATOM 654 C C . ILE A 1 85 ? -3.201 -6.805 -4.527 1 98.75 85 ILE A C 1
ATOM 656 O O . ILE A 1 85 ? -3.15 -6.922 -5.758 1 98.75 85 ILE A O 1
ATOM 660 N N . LEU A 1 86 ? -2.51 -5.926 -3.893 1 98.94 86 LEU A N 1
ATOM 661 C CA . LEU A 1 86 ? -1.419 -5.141 -4.453 1 98.94 86 LEU A CA 1
ATOM 662 C C . LEU A 1 86 ? -0.078 -5.574 -3.873 1 98.94 86 LEU A C 1
ATOM 664 O O . LEU A 1 86 ? 0.133 -5.492 -2.66 1 98.94 86 LEU A O 1
ATOM 668 N N . LEU A 1 87 ? 0.783 -6.09 -4.688 1 98.88 87 LEU A N 1
ATOM 669 C CA . LEU A 1 87 ? 2.115 -6.555 -4.32 1 98.88 87 LEU A CA 1
ATOM 670 C C . LEU A 1 87 ? 3.184 -5.883 -5.176 1 98.88 87 LEU A C 1
ATOM 672 O O . LEU A 1 87 ? 3.115 -5.926 -6.406 1 98.88 87 LEU A O 1
ATOM 676 N N . PHE A 1 88 ? 4.141 -5.164 -4.43 1 98.38 88 PHE A N 1
ATOM 677 C CA . PHE A 1 88 ? 5.148 -4.469 -5.219 1 98.38 88 PHE A CA 1
ATOM 678 C C . PHE A 1 88 ? 6.395 -4.191 -4.387 1 98.38 88 PHE A C 1
ATOM 680 O O . PHE A 1 88 ? 6.355 -4.262 -3.156 1 98.38 88 PHE A O 1
ATOM 687 N N . ARG A 1 89 ? 7.484 -3.973 -5.09 1 96.25 89 ARG A N 1
ATOM 688 C CA . ARG A 1 89 ? 8.68 -3.375 -4.496 1 96.25 89 ARG A CA 1
ATOM 689 C C . ARG A 1 89 ? 8.766 -1.89 -4.828 1 96.25 89 ARG A C 1
ATOM 691 O O . ARG A 1 89 ? 8.734 -1.505 -6 1 96.25 89 ARG A O 1
ATOM 698 N N . GLY A 1 90 ? 8.875 -1.135 -3.752 1 93 90 GLY A N 1
ATOM 699 C CA . GLY A 1 90 ? 8.969 0.299 -3.979 1 93 90 GLY A CA 1
ATOM 700 C C . GLY A 1 90 ? 10.273 0.719 -4.629 1 93 90 GLY A C 1
ATOM 701 O O . GLY A 1 90 ? 11.242 -0.036 -4.625 1 93 90 GLY A O 1
ATOM 702 N N . SER A 1 91 ? 10.234 1.926 -5.277 1 86.62 91 SER A N 1
ATOM 703 C CA . SER A 1 91 ? 11.453 2.516 -5.832 1 86.62 91 SER A CA 1
ATOM 704 C C . SER A 1 91 ? 11.781 3.838 -5.148 1 86.62 91 SER A C 1
ATOM 706 O O . SER A 1 91 ? 10.883 4.57 -4.73 1 86.62 91 SER A O 1
ATOM 708 N N . ALA A 1 92 ? 13.031 3.98 -4.746 1 67.62 92 ALA A N 1
ATOM 709 C CA . ALA A 1 92 ? 13.477 5.27 -4.211 1 67.62 92 ALA A CA 1
ATOM 710 C C . ALA A 1 92 ? 13.672 6.285 -5.332 1 67.62 92 ALA A C 1
ATOM 712 O O . ALA A 1 92 ? 13.781 7.488 -5.074 1 67.62 92 ALA A O 1
ATOM 713 N N . GLY A 1 93 ? 13.867 5.855 -6.5 1 58.81 93 GLY A N 1
ATOM 714 C CA . GLY A 1 93 ? 14.258 6.723 -7.602 1 58.81 93 GLY A CA 1
ATOM 715 C C . GLY A 1 93 ? 13.078 7.328 -8.336 1 58.81 93 GLY A C 1
ATOM 716 O O . GLY A 1 93 ? 11.922 7.137 -7.934 1 58.81 93 GLY A O 1
ATOM 717 N N . PRO A 1 94 ? 13.477 8.234 -9.281 1 50.94 94 PRO A N 1
ATOM 718 C CA . PRO A 1 94 ? 12.469 8.922 -10.078 1 50.94 94 PRO A CA 1
ATOM 719 C C . PRO A 1 94 ? 11.406 7.973 -10.633 1 50.94 94 PRO A C 1
ATOM 721 O O . PRO A 1 94 ? 11.688 6.789 -10.859 1 50.94 94 PRO A O 1
ATOM 724 N N . GLU A 1 95 ? 10.242 8.398 -10.562 1 50.72 95 GLU A N 1
ATOM 725 C CA . GLU A 1 95 ? 9.008 7.719 -10.938 1 50.72 95 GLU A CA 1
ATOM 726 C C . GLU A 1 95 ? 9.18 6.945 -12.242 1 50.72 95 GLU A C 1
ATOM 728 O O . GLU A 1 95 ? 9.68 7.488 -13.234 1 50.72 95 GLU A O 1
ATOM 733 N N . VAL A 1 96 ? 9.406 5.809 -12.344 1 44.47 96 VAL A N 1
ATOM 734 C CA . VAL A 1 96 ? 9.086 5.184 -13.625 1 44.47 96 VAL A CA 1
ATOM 735 C C . VAL A 1 96 ? 7.59 5.332 -13.914 1 44.47 96 VAL A C 1
ATOM 737 O O . VAL A 1 96 ? 6.754 4.867 -13.133 1 44.47 96 VAL A O 1
ATOM 740 N N . GLU A 1 97 ? 7.211 6.469 -14.406 1 39.78 97 GLU A N 1
ATOM 741 C CA . GLU A 1 97 ? 5.836 6.566 -14.883 1 39.78 97 GLU A CA 1
ATOM 742 C C . GLU A 1 97 ? 5.441 5.332 -15.695 1 39.78 97 GLU A C 1
ATOM 744 O O . GLU A 1 97 ? 6.082 5.012 -16.688 1 39.78 97 GLU A O 1
ATOM 749 N N . THR A 1 98 ? 4.969 4.359 -15.164 1 38.16 98 THR A N 1
ATOM 750 C CA . THR A 1 98 ? 4.438 3.344 -16.062 1 38.16 98 THR A CA 1
ATOM 751 C C . THR A 1 98 ? 3.564 3.98 -17.141 1 38.16 98 THR A C 1
ATOM 753 O O . THR A 1 98 ? 2.488 4.504 -16.844 1 38.16 98 THR A O 1
ATOM 756 N N . SER A 1 99 ? 3.998 4.738 -18.078 1 32.12 99 SER A N 1
ATOM 757 C CA . SER A 1 99 ? 3.322 5.051 -19.328 1 32.12 99 SER A CA 1
ATOM 758 C C . SER A 1 99 ? 2.635 3.818 -19.906 1 32.12 99 SER A C 1
ATOM 760 O O . SER A 1 99 ? 3.143 2.701 -19.781 1 32.12 99 SER A O 1
ATOM 762 N N . HIS A 1 100 ? 1.289 3.869 -20.062 1 34.47 100 HIS A N 1
ATOM 763 C CA . HIS A 1 100 ? 0.574 2.932 -20.922 1 34.47 100 HIS A CA 1
ATOM 764 C C . HIS A 1 100 ? 1.451 2.463 -22.078 1 34.47 100 HIS A C 1
ATOM 766 O O . HIS A 1 100 ? 1.779 3.246 -22.969 1 34.47 100 HIS A O 1
ATOM 772 N N . PHE A 1 101 ? 2.422 1.941 -21.969 1 31.05 101 PHE A N 1
ATOM 773 C CA . PHE A 1 101 ? 3.047 1.374 -23.156 1 31.05 101 PHE A CA 1
ATOM 774 C C . PHE A 1 101 ? 2.006 0.709 -24.062 1 31.05 101 PHE A C 1
ATOM 776 O O . PHE A 1 101 ? 1.298 -0.201 -23.625 1 31.05 101 PHE A O 1
ATOM 783 N N . ALA A 1 102 ? 1.461 1.418 -24.938 1 31.17 102 ALA A N 1
ATOM 784 C CA . ALA A 1 102 ? 0.817 0.797 -26.094 1 31.17 102 ALA A CA 1
ATOM 785 C C . ALA A 1 102 ? 1.652 -0.363 -26.625 1 31.17 102 ALA A C 1
ATOM 787 O O . ALA A 1 102 ? 2.764 -0.16 -27.125 1 31.17 102 ALA A O 1
ATOM 788 N N . ALA A 1 103 ? 1.695 -1.423 -26.016 1 33.41 103 ALA A N 1
ATOM 789 C CA . ALA A 1 103 ? 2.158 -2.627 -26.703 1 33.41 103 ALA A CA 1
ATOM 790 C C . ALA A 1 103 ? 1.577 -2.719 -28.109 1 33.41 103 ALA A C 1
ATOM 792 O O . ALA A 1 103 ? 0.376 -2.947 -28.281 1 33.41 103 ALA A O 1
ATOM 793 N N . LEU A 1 104 ? 1.935 -1.807 -29.062 1 33.56 104 LEU A N 1
ATOM 794 C CA . LEU A 1 104 ? 1.746 -2.086 -30.484 1 33.56 104 LEU A CA 1
ATOM 795 C C . LEU A 1 104 ? 2.322 -3.451 -30.859 1 33.56 104 LEU A C 1
ATOM 797 O O . LEU A 1 104 ? 3.541 -3.621 -30.906 1 33.56 104 LEU A O 1
ATOM 801 N N . GLU A 1 105 ? 1.878 -4.449 -30.266 1 32.72 105 GLU A N 1
ATOM 802 C CA . GLU A 1 105 ? 2.119 -5.723 -30.938 1 32.72 105 GLU A CA 1
ATOM 803 C C . GLU A 1 105 ? 1.795 -5.625 -32.438 1 32.72 105 GLU A C 1
ATOM 805 O O . GLU A 1 105 ? 0.653 -5.352 -32.812 1 32.72 105 GLU A O 1
ATOM 810 N N . THR A 1 106 ? 2.688 -4.988 -33.156 1 32.22 106 THR A N 1
ATOM 811 C CA . THR A 1 106 ? 2.783 -5.195 -34.594 1 32.22 106 THR A CA 1
ATOM 812 C C . THR A 1 106 ? 2.676 -6.676 -34.938 1 32.22 106 THR A C 1
ATOM 814 O O . THR A 1 106 ? 3.545 -7.469 -34.562 1 32.22 106 THR A O 1
ATOM 817 N N . VAL A 1 107 ? 1.529 -7.234 -34.844 1 32.03 107 VAL A N 1
ATOM 818 C CA . VAL A 1 107 ? 1.174 -8.531 -35.438 1 32.03 107 VAL A CA 1
ATOM 819 C C . VAL A 1 107 ? 1.687 -8.609 -36.875 1 32.03 107 VAL A C 1
ATOM 821 O O . VAL A 1 107 ? 1.28 -7.824 -37.719 1 32.03 107 VAL A O 1
ATOM 824 N N . LYS A 1 108 ? 2.992 -8.906 -36.969 1 33.12 108 LYS A N 1
ATOM 825 C CA . LYS A 1 108 ? 3.504 -9.289 -38.281 1 33.12 108 LYS A CA 1
ATOM 826 C C . LYS A 1 108 ? 2.598 -10.328 -38.969 1 33.12 108 LYS A C 1
ATOM 828 O O . LYS A 1 108 ? 2.268 -11.352 -38.344 1 33.12 108 LYS A O 1
ATOM 833 N N . ALA A 1 109 ? 1.983 -10.07 -40.156 1 33.38 109 ALA A N 1
ATOM 834 C CA . ALA A 1 109 ? 1.403 -10.961 -41.156 1 33.38 109 ALA A CA 1
ATOM 835 C C . ALA A 1 109 ? 2.471 -11.859 -41.781 1 33.38 109 ALA A C 1
ATOM 837 O O . ALA A 1 109 ? 3.623 -11.445 -41.938 1 33.38 109 ALA A O 1
ATOM 838 N N . MET B 1 1 ? -18.156 18.578 2.836 1 40.81 1 MET B N 1
ATOM 839 C CA . MET B 1 1 ? -18.375 17.266 3.408 1 40.81 1 MET B CA 1
ATOM 840 C C . MET B 1 1 ? -17.719 17.141 4.777 1 40.81 1 MET B C 1
ATOM 842 O O . MET B 1 1 ? 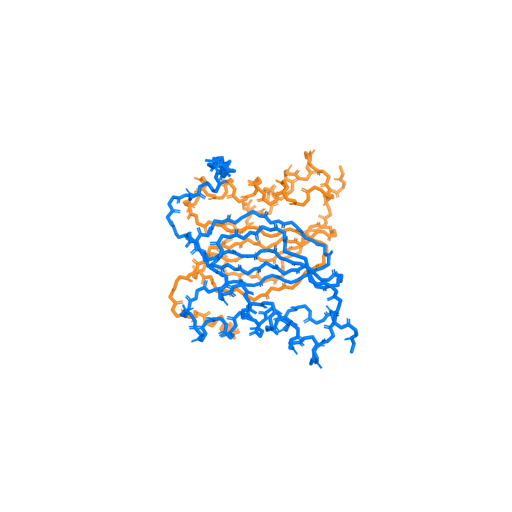-16.672 17.734 5.02 1 40.81 1 MET B O 1
ATOM 846 N N . LEU B 1 2 ? -18.391 17.016 5.77 1 46.88 2 LEU B N 1
ATOM 847 C CA . LEU B 1 2 ? -17.984 17 7.168 1 46.88 2 LEU B CA 1
ATOM 848 C C . LEU B 1 2 ? -16.672 16.25 7.352 1 46.88 2 LEU B C 1
ATOM 850 O O . LEU B 1 2 ? -16.625 15.031 7.145 1 46.88 2 LEU B O 1
ATOM 854 N N . GLU B 1 3 ? -15.602 16.812 6.898 1 58.88 3 GLU B N 1
ATOM 855 C CA . GLU B 1 3 ? -14.32 16.156 7.113 1 58.88 3 GLU B CA 1
ATOM 856 C C . GLU B 1 3 ? -14.281 15.438 8.461 1 58.88 3 GLU B C 1
ATOM 858 O O . GLU B 1 3 ? -14.594 16.031 9.492 1 58.88 3 GLU B O 1
ATOM 863 N N . GLY B 1 4 ? -14.562 14.102 8.562 1 70 4 GLY B N 1
ATOM 864 C CA . GLY B 1 4 ? -14.664 13.281 9.758 1 70 4 GLY B CA 1
ATOM 865 C C . GLY B 1 4 ? -13.461 13.398 10.672 1 70 4 GLY B C 1
ATOM 866 O O . GLY B 1 4 ? -12.445 13.984 10.289 1 70 4 GLY B O 1
ATOM 867 N N . LYS B 1 5 ? -13.609 13.156 11.852 1 89.56 5 LYS B N 1
ATOM 868 C CA . LYS B 1 5 ? -12.586 13.047 12.883 1 89.56 5 LYS B CA 1
ATOM 869 C C . LYS B 1 5 ? -11.391 12.227 12.391 1 89.56 5 LYS B C 1
ATOM 871 O O . LYS B 1 5 ? -11.57 11.211 11.711 1 89.56 5 LYS B O 1
ATOM 876 N N . VAL B 1 6 ? -10.227 12.891 12.625 1 95.94 6 VAL B N 1
ATOM 877 C CA . VAL B 1 6 ? -9 12.18 12.25 1 95.94 6 VAL B CA 1
ATOM 878 C C . VAL B 1 6 ? -8.492 11.367 13.438 1 95.94 6 VAL B C 1
ATOM 880 O O . VAL B 1 6 ? -8.445 11.859 14.562 1 95.94 6 VAL B O 1
ATOM 883 N N . VAL B 1 7 ? -8.156 10.141 13.203 1 96.94 7 VAL B N 1
ATOM 884 C CA . VAL B 1 7 ? -7.57 9.266 14.203 1 96.94 7 VAL B CA 1
ATOM 885 C C . VAL B 1 7 ? -6.297 8.625 13.656 1 96.94 7 VAL B C 1
ATOM 887 O O . VAL B 1 7 ? -6.344 7.883 12.672 1 96.94 7 VAL B O 1
ATOM 890 N N . ILE B 1 8 ? -5.223 8.906 14.32 1 97.88 8 ILE B N 1
ATOM 891 C CA . ILE B 1 8 ? -3.965 8.297 13.898 1 97.88 8 ILE B CA 1
ATOM 892 C C . ILE B 1 8 ? -3.846 6.898 14.5 1 97.88 8 ILE B C 1
ATOM 894 O O . ILE B 1 8 ? -3.955 6.727 15.719 1 97.88 8 ILE B O 1
ATOM 898 N N . GLY B 1 9 ? -3.725 5.961 13.695 1 97.56 9 GLY B N 1
ATOM 899 C CA . GLY B 1 9 ? -3.467 4.605 14.156 1 97.56 9 GLY B CA 1
ATOM 900 C C . GLY B 1 9 ? -2.023 4.379 14.562 1 97.56 9 GLY B C 1
ATOM 901 O O . GLY B 1 9 ? -1.704 4.348 15.75 1 97.56 9 GLY B O 1
ATOM 902 N N . GLU B 1 10 ? -1.083 4.168 13.602 1 98 10 GLU B N 1
ATOM 903 C CA . GLU B 1 10 ? 0.349 3.988 13.82 1 98 10 GLU B CA 1
ATOM 904 C C . GLU B 1 10 ? 1.161 5.004 13.016 1 98 10 GLU B C 1
ATOM 906 O O . GLU B 1 10 ? 0.796 5.348 11.891 1 98 10 GLU B O 1
ATOM 911 N N . THR B 1 11 ? 2.217 5.5 13.703 1 98.62 11 THR B N 1
ATOM 912 C CA . THR B 1 11 ? 3.109 6.406 12.984 1 98.62 11 THR B CA 1
ATOM 913 C C . THR B 1 11 ? 4.48 6.449 13.648 1 98.62 11 THR B C 1
ATOM 915 O O . THR B 1 11 ? 4.598 6.266 14.859 1 98.62 11 THR B O 1
ATOM 918 N N . ASP B 1 12 ? 5.477 6.594 12.859 1 97.94 12 ASP B N 1
ATOM 919 C CA . ASP B 1 12 ? 6.781 6.965 13.398 1 97.94 12 ASP B 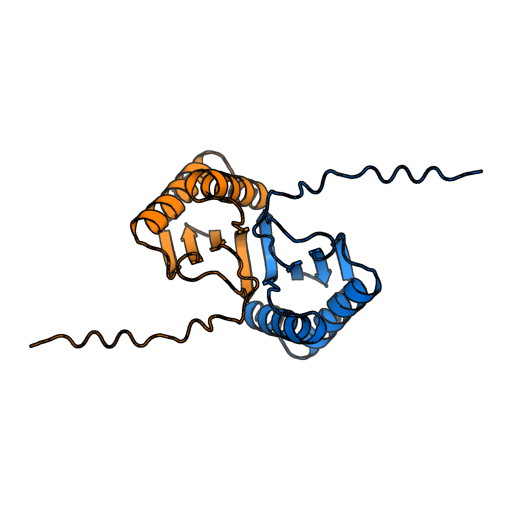CA 1
ATOM 920 C C . ASP B 1 12 ? 7.289 8.258 12.766 1 97.94 12 ASP B C 1
ATOM 922 O O . ASP B 1 12 ? 8.477 8.578 12.867 1 97.94 12 ASP B O 1
ATOM 926 N N . MET B 1 13 ? 6.371 8.961 12.109 1 97.25 13 MET B N 1
ATOM 927 C CA . MET B 1 13 ? 6.684 10.227 11.445 1 97.25 13 MET B CA 1
ATOM 928 C C . MET B 1 13 ? 6.852 11.344 12.461 1 97.25 13 MET B C 1
ATOM 930 O O . MET B 1 13 ? 6.227 11.328 13.523 1 97.25 13 MET B O 1
ATOM 934 N N . LEU B 1 14 ? 7.652 12.312 12.117 1 97.25 14 LEU B N 1
ATOM 935 C CA . LEU B 1 14 ? 7.75 13.523 12.922 1 97.25 14 LEU B CA 1
ATOM 936 C C . LEU B 1 14 ? 6.418 14.266 12.953 1 97.25 14 LEU B C 1
ATOM 938 O O . LEU B 1 14 ? 5.645 14.203 11.992 1 97.25 14 LEU B O 1
ATOM 942 N N . GLN B 1 15 ? 6.23 14.992 13.984 1 97.5 15 GLN B N 1
ATOM 943 C CA . GLN B 1 15 ? 4.953 15.664 14.203 1 97.5 15 GLN B CA 1
ATOM 944 C C . GLN B 1 15 ? 4.625 16.609 13.055 1 97.5 15 GLN B C 1
ATOM 946 O O . GLN B 1 15 ? 3.473 16.703 12.625 1 97.5 15 GLN B O 1
ATOM 951 N N . THR B 1 16 ? 5.566 17.375 12.695 1 97.31 16 THR B N 1
ATOM 952 C CA . THR B 1 16 ? 5.336 18.312 11.617 1 97.31 16 THR B CA 1
ATOM 953 C C . THR B 1 16 ? 4.871 17.594 10.352 1 97.31 16 THR B C 1
ATOM 955 O O . THR B 1 16 ? 3.953 18.062 9.672 1 97.31 16 THR B O 1
ATOM 958 N N . MET B 1 17 ? 5.465 16.516 10.031 1 97.94 17 MET B N 1
ATOM 959 C CA . MET B 1 17 ? 5.125 15.719 8.852 1 97.94 17 MET B CA 1
ATOM 960 C C . MET B 1 17 ? 3.758 15.062 9.016 1 97.94 17 MET B C 1
ATOM 962 O O . MET B 1 17 ? 2.992 14.961 8.055 1 97.94 17 MET B O 1
ATOM 966 N N . GLN B 1 18 ? 3.445 14.656 10.219 1 98.44 18 GLN B N 1
ATOM 967 C CA . GLN B 1 18 ? 2.113 14.125 10.5 1 98.44 18 GLN B CA 1
ATOM 968 C C . GLN B 1 18 ? 1.038 15.164 10.195 1 98.44 18 GLN B C 1
ATOM 970 O O . GLN B 1 18 ? 0.035 14.859 9.547 1 98.44 18 GLN B O 1
ATOM 975 N N . HIS B 1 19 ? 1.314 16.375 10.672 1 97.56 19 HIS B N 1
ATOM 976 C CA . HIS B 1 19 ? 0.348 17.438 10.461 1 97.56 19 HIS B CA 1
ATOM 977 C C . HIS B 1 19 ? 0.145 17.719 8.969 1 97.56 19 HIS B C 1
ATOM 979 O O . HIS B 1 19 ? -0.979 17.969 8.531 1 97.56 19 HIS B O 1
ATOM 985 N N . ASP B 1 20 ? 1.219 17.672 8.258 1 98.19 20 ASP B N 1
ATOM 986 C CA . ASP B 1 20 ? 1.117 17.875 6.82 1 98.19 20 ASP B CA 1
ATOM 987 C C . ASP B 1 20 ? 0.262 16.781 6.172 1 98.19 20 ASP B C 1
ATOM 989 O O . ASP B 1 20 ? -0.579 17.078 5.32 1 98.19 20 ASP B O 1
ATOM 993 N N . ALA B 1 21 ? 0.46 15.539 6.547 1 98.56 21 ALA B N 1
ATOM 994 C CA . ALA B 1 21 ? -0.307 14.422 6 1 98.56 21 ALA B CA 1
ATOM 995 C C . ALA B 1 21 ? -1.795 14.586 6.301 1 98.56 21 ALA B C 1
ATOM 997 O O . ALA B 1 21 ? -2.635 14.406 5.414 1 98.56 21 ALA B O 1
ATOM 998 N N . LEU B 1 22 ? -2.105 14.945 7.539 1 98.06 22 LEU B N 1
ATOM 999 C CA . LEU B 1 22 ? -3.494 15.102 7.957 1 98.06 22 LEU B CA 1
ATOM 1000 C C . LEU B 1 22 ? -4.148 16.281 7.234 1 98.06 22 LEU B C 1
ATOM 1002 O O . LEU B 1 22 ? -5.301 16.188 6.809 1 98.06 22 LEU B O 1
ATOM 1006 N N . ASP B 1 23 ? -3.418 17.344 7.133 1 96.88 23 ASP B N 1
ATOM 1007 C CA . ASP B 1 23 ? -3.941 18.531 6.449 1 96.88 23 ASP B CA 1
ATOM 1008 C C . ASP B 1 23 ? -4.207 18.234 4.973 1 96.88 23 ASP B C 1
ATOM 1010 O O . ASP B 1 23 ? -5.199 18.703 4.414 1 96.88 23 ASP B O 1
ATOM 1014 N N . LEU B 1 24 ? -3.32 17.562 4.355 1 97.5 24 LEU B N 1
ATOM 1015 C CA . LEU B 1 24 ? -3.506 17.203 2.955 1 97.5 24 LEU B CA 1
ATOM 1016 C C . LEU B 1 24 ? -4.746 16.328 2.783 1 97.5 24 LEU B C 1
ATOM 1018 O O . LEU B 1 24 ? -5.496 16.5 1.82 1 97.5 24 LEU B O 1
ATOM 1022 N N . ALA B 1 25 ? -4.914 15.367 3.676 1 97.19 25 ALA B N 1
ATOM 1023 C CA . ALA B 1 25 ? -6.082 14.492 3.611 1 97.19 25 ALA B CA 1
ATOM 1024 C C . ALA B 1 25 ? -7.375 15.297 3.725 1 97.19 25 ALA B C 1
ATOM 1026 O O . ALA B 1 25 ? -8.328 15.062 2.973 1 97.19 25 ALA B O 1
ATOM 1027 N N . LYS B 1 26 ? -7.375 16.234 4.617 1 95.88 26 LYS B N 1
ATOM 1028 C CA . LYS B 1 26 ? -8.547 17.094 4.773 1 95.88 26 LYS B CA 1
ATOM 1029 C C . LYS B 1 26 ? -8.805 17.906 3.51 1 95.88 26 LYS B C 1
ATOM 1031 O O . LYS B 1 26 ? -9.945 18 3.045 1 95.88 26 LYS B O 1
ATOM 1036 N N . LYS B 1 27 ? -7.734 18.438 3.047 1 95.56 27 LYS B N 1
ATOM 1037 C CA . LYS B 1 27 ? -7.828 19.266 1.852 1 95.56 27 LYS B CA 1
ATOM 1038 C C . LYS B 1 27 ? -8.352 18.469 0.663 1 95.56 27 LYS B C 1
ATOM 1040 O O . LYS B 1 27 ? -9.227 18.922 -0.07 1 95.56 27 LYS B O 1
ATOM 1045 N N . VAL B 1 28 ? -7.801 17.344 0.448 1 95.88 28 VAL B N 1
ATOM 1046 C CA . VAL B 1 28 ? -8.109 16.578 -0.75 1 95.88 28 VAL B CA 1
ATOM 1047 C C . VAL B 1 28 ? -9.562 16.109 -0.7 1 95.88 28 VAL B C 1
ATOM 1049 O O . VAL B 1 28 ? -10.227 16 -1.736 1 95.88 28 VAL B O 1
ATOM 1052 N N . LEU B 1 29 ? -10.117 15.914 0.467 1 94.12 29 LEU B N 1
ATOM 1053 C CA . LEU B 1 29 ? -11.492 15.461 0.619 1 94.12 29 LEU B CA 1
ATOM 1054 C C . LEU B 1 29 ? -12.477 16.594 0.305 1 94.12 29 LEU B C 1
ATOM 1056 O O . LEU B 1 29 ? -13.672 16.344 0.144 1 94.12 29 LEU B O 1
ATOM 1060 N N . ASP B 1 30 ? -11.969 17.828 0.174 1 92.44 30 ASP B N 1
ATOM 1061 C CA . ASP B 1 30 ? -12.781 18.938 -0.312 1 92.44 30 ASP B CA 1
ATOM 1062 C C . ASP B 1 30 ? -12.992 18.844 -1.822 1 92.44 30 ASP B C 1
ATOM 1064 O O . ASP B 1 30 ? -13.906 19.469 -2.367 1 92.44 30 ASP B O 1
ATOM 1068 N N . PHE B 1 31 ? -12.195 18.016 -2.461 1 94.19 31 PHE B N 1
ATOM 1069 C CA . PHE B 1 31 ? -12.195 18.016 -3.918 1 94.19 31 PHE B CA 1
ATOM 1070 C C . PHE B 1 31 ? -12.648 16.672 -4.465 1 94.19 31 PHE B C 1
ATOM 1072 O O . PHE B 1 31 ? -13.109 16.578 -5.605 1 94.19 31 PHE B O 1
ATOM 1079 N N . PHE B 1 32 ? -12.453 15.656 -3.701 1 94.62 32 PHE B N 1
ATOM 1080 C CA . PHE B 1 32 ? -12.773 14.312 -4.172 1 94.62 32 PHE B CA 1
ATOM 1081 C C . PHE B 1 32 ? -13.781 13.641 -3.248 1 94.62 32 PHE B C 1
ATOM 1083 O O . PHE B 1 32 ? -13.734 13.836 -2.031 1 94.62 32 PHE B O 1
ATOM 1090 N N . ASP B 1 33 ? -14.578 12.883 -3.9 1 94 33 ASP B N 1
ATOM 1091 C CA . ASP B 1 33 ? -15.453 12 -3.131 1 94 33 ASP B CA 1
ATOM 1092 C C . ASP B 1 33 ? -14.672 10.82 -2.551 1 94 33 ASP B C 1
ATOM 1094 O O . ASP B 1 33 ? -13.688 10.375 -3.141 1 94 33 ASP B O 1
ATOM 1098 N N . VAL B 1 34 ? -15.164 10.305 -1.445 1 93 34 VAL B N 1
ATOM 1099 C CA . VAL B 1 34 ? -14.492 9.219 -0.741 1 93 34 VAL B CA 1
ATOM 1100 C C . VAL B 1 34 ? -14.367 8 -1.657 1 93 34 VAL B C 1
ATOM 1102 O O . VAL B 1 34 ? -13.5 7.148 -1.459 1 93 34 VAL B O 1
ATOM 1105 N N . THR B 1 35 ? -15.25 7.902 -2.658 1 94.69 35 THR B N 1
ATOM 1106 C CA . THR B 1 35 ? -15.234 6.773 -3.58 1 94.69 35 THR B CA 1
ATOM 1107 C C . THR B 1 35 ? -14.094 6.914 -4.582 1 94.69 35 THR B C 1
ATOM 1109 O O . THR B 1 35 ? -13.758 5.957 -5.289 1 94.69 35 THR B O 1
ATOM 1112 N N . GLU B 1 36 ? -13.539 8.062 -4.684 1 97.5 36 GLU B N 1
ATOM 1113 C CA . GLU B 1 36 ? -12.43 8.289 -5.605 1 97.5 36 GLU B CA 1
ATOM 1114 C C . GLU B 1 36 ? -11.086 8.062 -4.918 1 97.5 36 GLU B C 1
ATOM 1116 O O . GLU B 1 36 ? -10.188 8.906 -5 1 97.5 36 GLU B O 1
ATOM 1121 N N . ALA B 1 37 ? -10.945 6.883 -4.355 1 97.81 37 ALA B N 1
ATOM 1122 C CA . ALA B 1 37 ? -9.828 6.531 -3.49 1 97.81 37 ALA B CA 1
ATOM 1123 C C . ALA B 1 37 ? -8.5 6.641 -4.238 1 97.81 37 ALA B C 1
ATOM 1125 O O . ALA B 1 37 ? -7.512 7.145 -3.695 1 97.81 37 ALA B O 1
ATOM 1126 N N . THR B 1 38 ? -8.445 6.242 -5.469 1 98.38 38 THR B N 1
ATOM 1127 C CA . THR B 1 38 ? -7.215 6.273 -6.246 1 98.38 38 THR B CA 1
ATOM 1128 C C . THR B 1 38 ? -6.77 7.715 -6.492 1 98.38 38 THR B C 1
ATOM 1130 O O . THR B 1 38 ? -5.578 8.023 -6.406 1 98.38 38 THR B O 1
ATOM 1133 N N . GLU B 1 39 ? -7.656 8.57 -6.754 1 98.38 39 GLU B N 1
ATOM 1134 C CA . GLU B 1 39 ? -7.32 9.969 -6.984 1 98.38 39 GLU B CA 1
ATOM 1135 C C . GLU B 1 39 ? -6.848 10.648 -5.699 1 98.38 39 GLU B C 1
ATOM 1137 O O . GLU B 1 39 ? -5.922 11.461 -5.723 1 98.38 39 GLU B O 1
ATOM 1142 N N . ILE B 1 40 ? -7.48 10.281 -4.625 1 98.38 40 ILE B N 1
ATOM 1143 C CA . ILE B 1 40 ? -7.051 10.797 -3.332 1 98.38 40 ILE B CA 1
ATOM 1144 C C . ILE B 1 40 ? -5.621 10.344 -3.041 1 98.38 40 ILE B C 1
ATOM 1146 O O . ILE B 1 40 ? -4.766 11.156 -2.678 1 98.38 40 ILE B O 1
ATOM 1150 N N . ALA B 1 41 ? -5.379 9.086 -3.252 1 98.81 41 ALA B N 1
ATOM 1151 C CA . ALA B 1 41 ? -4.039 8.539 -3.043 1 98.81 41 ALA B CA 1
ATOM 1152 C C . ALA B 1 41 ? -3.018 9.234 -3.939 1 98.81 41 ALA B C 1
ATOM 1154 O O . ALA B 1 41 ? -1.917 9.57 -3.492 1 98.81 41 ALA B O 1
ATOM 1155 N N . ARG B 1 42 ? -3.396 9.469 -5.141 1 98.62 42 ARG B N 1
ATOM 1156 C CA . ARG B 1 42 ? -2.512 10.117 -6.102 1 98.62 42 ARG B CA 1
ATOM 1157 C C . ARG B 1 42 ? -2.119 11.516 -5.633 1 98.62 42 ARG B C 1
ATOM 1159 O O . ARG B 1 42 ? -0.939 11.875 -5.645 1 98.62 42 ARG B O 1
ATOM 1166 N N . PHE B 1 43 ? -3.059 12.219 -5.234 1 98.5 43 PHE B N 1
ATOM 1167 C CA . PHE B 1 43 ? -2.807 13.594 -4.824 1 98.5 43 PHE B CA 1
ATOM 1168 C C . PHE B 1 43 ? -1.874 13.641 -3.621 1 98.5 43 PHE B C 1
ATOM 1170 O O . PHE B 1 43 ? -0.885 14.375 -3.623 1 98.5 43 PHE B O 1
ATOM 1177 N N . ILE B 1 44 ? -2.213 12.844 -2.619 1 98.5 44 ILE B N 1
ATOM 1178 C CA . ILE B 1 44 ? -1.427 12.844 -1.39 1 98.5 44 ILE B CA 1
ATOM 1179 C C . ILE B 1 44 ? -0.001 12.383 -1.689 1 98.5 44 ILE B C 1
ATOM 1181 O O . ILE B 1 44 ? 0.964 13 -1.229 1 98.5 44 ILE B O 1
ATOM 1185 N N . LYS B 1 45 ? 0.105 11.336 -2.428 1 98.25 45 LYS B N 1
ATOM 1186 C CA . LYS B 1 45 ? 1.413 10.789 -2.777 1 98.25 45 LYS B CA 1
ATOM 1187 C C . LYS B 1 45 ? 2.256 11.82 -3.525 1 98.25 45 LYS B C 1
ATOM 1189 O O . LYS B 1 45 ? 3.439 11.992 -3.227 1 98.25 45 LYS B O 1
ATOM 1194 N N . LYS B 1 46 ? 1.723 12.516 -4.453 1 98.25 46 LYS B N 1
ATOM 1195 C CA . LYS B 1 46 ? 2.453 13.484 -5.266 1 98.25 46 LYS B CA 1
ATOM 1196 C C . LYS B 1 46 ? 2.859 14.695 -4.434 1 98.25 46 LYS B C 1
ATOM 1198 O O . LYS B 1 46 ? 3.965 15.219 -4.59 1 98.25 46 LYS B O 1
ATOM 1203 N N . GLU B 1 47 ? 1.968 15.18 -3.586 1 98.44 47 GLU B N 1
ATOM 1204 C CA . GLU B 1 47 ? 2.307 16.297 -2.713 1 98.44 47 GLU B CA 1
ATOM 1205 C C . GLU B 1 47 ? 3.475 15.945 -1.795 1 98.44 47 GLU B C 1
ATOM 1207 O O . GLU B 1 47 ? 4.363 16.766 -1.571 1 98.44 47 GLU B O 1
ATOM 1212 N N . PHE B 1 48 ? 3.457 14.719 -1.321 1 98.19 48 PHE B N 1
ATOM 1213 C CA . PHE B 1 48 ? 4.531 14.32 -0.421 1 98.19 48 PHE B CA 1
ATOM 1214 C C . PHE B 1 48 ? 5.832 14.109 -1.188 1 98.19 48 PHE B C 1
ATOM 1216 O O . PHE B 1 48 ? 6.91 14.422 -0.689 1 98.19 48 PHE B O 1
ATOM 1223 N N . ASP B 1 49 ? 5.684 13.586 -2.332 1 97.38 49 ASP B N 1
ATOM 1224 C CA . ASP B 1 49 ? 6.875 13.508 -3.174 1 97.38 49 ASP B CA 1
ATOM 1225 C C . ASP B 1 49 ? 7.496 14.891 -3.369 1 97.38 49 ASP B C 1
ATOM 1227 O O . ASP B 1 49 ? 8.719 15.031 -3.344 1 97.38 49 ASP B O 1
ATOM 1231 N N . GLY B 1 50 ? 6.691 15.82 -3.588 1 97.75 50 GLY B N 1
ATOM 1232 C CA . GLY B 1 50 ? 7.164 17.172 -3.809 1 97.75 50 GLY B CA 1
ATOM 1233 C C . GLY B 1 50 ? 7.758 17.812 -2.564 1 97.75 50 GLY B C 1
ATOM 1234 O O . GLY B 1 50 ? 8.789 18.469 -2.635 1 97.75 50 GLY B O 1
ATOM 1235 N N . ALA B 1 51 ? 7.188 17.562 -1.459 1 97.44 51 ALA B N 1
ATOM 1236 C CA . ALA B 1 51 ? 7.551 18.25 -0.222 1 97.44 51 ALA B CA 1
ATOM 1237 C C . ALA B 1 51 ? 8.727 17.562 0.463 1 97.44 51 ALA B C 1
ATOM 1239 O O . ALA B 1 51 ? 9.555 18.219 1.098 1 97.44 51 ALA B O 1
ATOM 1240 N N . TYR B 1 52 ? 8.82 16.219 0.298 1 96.31 52 TYR B N 1
ATOM 1241 C CA . TYR B 1 52 ? 9.766 15.492 1.142 1 96.31 52 TYR B CA 1
ATOM 1242 C C . TYR B 1 52 ? 10.648 14.57 0.306 1 96.31 52 TYR B C 1
ATOM 1244 O O . TYR B 1 52 ? 11.367 13.727 0.849 1 96.31 52 TYR B O 1
ATOM 1252 N N . GLY B 1 53 ? 10.641 14.711 -1.021 1 95.25 53 GLY B N 1
ATOM 1253 C CA . GLY B 1 53 ? 11.438 13.875 -1.905 1 95.25 53 GLY B CA 1
ATOM 1254 C C . GLY B 1 53 ? 10.672 12.68 -2.445 1 95.25 53 GLY B C 1
ATOM 1255 O O . GLY B 1 53 ? 9.688 12.242 -1.848 1 95.25 53 GLY B O 1
ATOM 1256 N N . PRO B 1 54 ? 11.102 12.086 -3.516 1 94.75 54 PRO B N 1
ATOM 1257 C CA . PRO B 1 54 ? 10.375 11.008 -4.188 1 94.75 54 PRO B CA 1
ATOM 1258 C C . PRO B 1 54 ? 10.391 9.703 -3.396 1 94.75 54 PRO B C 1
ATOM 1260 O O . PRO B 1 54 ? 11.188 9.547 -2.465 1 94.75 54 PRO B O 1
ATOM 1263 N N . GLY B 1 55 ? 9.484 8.805 -3.75 1 94.56 55 GLY B N 1
ATOM 1264 C CA . GLY B 1 55 ? 9.516 7.449 -3.215 1 94.56 55 GLY B CA 1
ATOM 1265 C C . GLY B 1 55 ? 8.352 7.152 -2.289 1 94.56 55 GLY B C 1
ATOM 1266 O O . GLY B 1 55 ? 8.258 6.055 -1.729 1 94.56 55 GLY B O 1
ATOM 1267 N N . TRP B 1 56 ? 7.465 8.078 -2.117 1 97.69 56 TRP B N 1
ATOM 1268 C CA . TRP B 1 56 ? 6.324 7.844 -1.237 1 97.69 56 TRP B CA 1
ATOM 1269 C C . TRP B 1 56 ? 5.297 6.938 -1.905 1 97.69 56 TRP B C 1
ATOM 1271 O O . TRP B 1 56 ? 5.195 6.902 -3.135 1 97.69 56 TRP B O 1
ATOM 1281 N N . GLN B 1 57 ? 4.531 6.188 -1.11 1 98.5 57 GLN B N 1
ATOM 1282 C CA . GLN B 1 57 ? 3.391 5.359 -1.482 1 98.5 57 GLN B CA 1
ATOM 1283 C C . GLN B 1 57 ? 2.145 5.746 -0.692 1 98.5 57 GLN B C 1
ATOM 1285 O O . GLN B 1 57 ? 2.23 6.062 0.496 1 98.5 57 GLN B O 1
ATOM 1290 N N . CYS B 1 58 ? 1.027 5.691 -1.354 1 98.88 58 CYS B N 1
ATOM 1291 C CA . CYS B 1 58 ? -0.199 6.023 -0.636 1 98.88 58 CYS B CA 1
ATOM 1292 C C . CYS B 1 58 ? -1.317 5.051 -0.99 1 98.88 58 CYS B C 1
ATOM 1294 O O . CYS B 1 58 ? -1.562 4.781 -2.168 1 98.88 58 CYS B O 1
ATOM 1296 N N . ILE B 1 59 ? -1.91 4.473 -0.003 1 98.88 59 ILE B N 1
ATOM 1297 C CA . ILE B 1 59 ? -3.084 3.613 -0.099 1 98.88 59 ILE B CA 1
ATOM 1298 C C . ILE B 1 59 ? -4.262 4.27 0.618 1 98.88 59 ILE B C 1
ATOM 1300 O O . ILE B 1 59 ? -4.113 4.777 1.731 1 98.88 59 ILE B O 1
ATOM 1304 N N . VAL B 1 60 ? -5.355 4.328 0.003 1 98.81 60 VAL B N 1
ATOM 1305 C CA . VAL B 1 60 ? -6.57 4.91 0.561 1 98.81 60 VAL B CA 1
ATOM 1306 C C . VAL B 1 60 ? -7.734 3.932 0.392 1 98.81 60 VAL B C 1
ATOM 1308 O O . VAL B 1 60 ? -7.941 3.387 -0.694 1 98.81 60 VAL B O 1
ATOM 1311 N N . GLY B 1 61 ? -8.516 3.771 1.475 1 98.5 61 GLY B N 1
ATOM 1312 C CA . GLY B 1 61 ? -9.648 2.879 1.322 1 98.5 61 GLY B CA 1
ATOM 1313 C C . GLY B 1 61 ? -10.484 2.754 2.584 1 98.5 61 GLY B C 1
ATOM 1314 O O . GLY B 1 61 ? -10.156 3.348 3.613 1 98.5 61 GLY B O 1
ATOM 1315 N N . THR B 1 62 ? -11.578 2.018 2.5 1 97.94 62 THR B N 1
ATOM 1316 C CA . THR B 1 62 ? -12.469 1.826 3.637 1 97.94 62 THR B CA 1
ATOM 1317 C C . THR B 1 62 ? -12.266 0.445 4.254 1 97.94 62 THR B C 1
ATOM 1319 O O . THR B 1 62 ? -12.688 0.199 5.387 1 97.94 62 THR B O 1
ATOM 1322 N N . ASP B 1 63 ? -11.594 -0.478 3.449 1 98.25 63 ASP B N 1
ATOM 1323 C CA . ASP B 1 63 ? -11.375 -1.842 3.926 1 98.25 63 ASP B CA 1
ATOM 1324 C C . ASP B 1 63 ? -10.125 -2.451 3.303 1 98.25 63 ASP B C 1
ATOM 1326 O O . ASP B 1 63 ? -10.156 -2.934 2.168 1 98.25 63 ASP B O 1
ATOM 1330 N N . PHE B 1 64 ? -9.078 -2.424 4.059 1 98.62 64 PHE B N 1
ATOM 1331 C CA . PHE B 1 64 ? -7.832 -3.061 3.637 1 98.62 64 PHE B CA 1
ATOM 1332 C C . PHE B 1 64 ? -6.91 -3.289 4.828 1 98.62 64 PHE B C 1
ATOM 1334 O O . PHE B 1 64 ? -7.043 -2.629 5.859 1 98.62 64 PHE B O 1
ATOM 1341 N N . GLY B 1 65 ? -6.078 -4.25 4.703 1 98.62 65 GLY B N 1
ATOM 1342 C CA . GLY B 1 65 ? -4.914 -4.488 5.539 1 98.62 65 GLY B CA 1
ATOM 1343 C C . GLY B 1 65 ? -3.605 -4.426 4.773 1 98.62 65 GLY B C 1
ATOM 1344 O O . GLY B 1 65 ? -3.598 -4.484 3.543 1 98.62 65 GLY B O 1
ATOM 1345 N N . SER B 1 66 ? -2.547 -4.277 5.535 1 98.75 66 SER B N 1
ATOM 1346 C CA . SER B 1 66 ? -1.265 -4.105 4.859 1 98.75 66 SER B CA 1
ATOM 1347 C C . SER B 1 66 ? -0.12 -4.668 5.695 1 98.75 66 SER B C 1
ATOM 1349 O O . SER B 1 66 ? -0.239 -4.793 6.918 1 98.75 66 SER B O 1
ATOM 1351 N N . PHE B 1 67 ? 0.873 -5.082 5.039 1 98.44 67 PHE B N 1
ATOM 1352 C CA . PHE B 1 67 ? 2.174 -5.355 5.637 1 98.44 67 PHE B CA 1
ATOM 1353 C C . PHE B 1 67 ? 3.297 -4.812 4.762 1 98.44 67 PHE B C 1
ATOM 1355 O O . PHE B 1 67 ? 3.496 -5.277 3.639 1 98.44 67 PHE B O 1
ATOM 1362 N N . VAL B 1 68 ? 3.969 -3.758 5.305 1 98 68 VAL B N 1
ATOM 1363 C CA . VAL B 1 68 ? 4.922 -3.023 4.477 1 98 68 VAL B CA 1
ATOM 1364 C C . VAL B 1 68 ? 6.227 -2.822 5.242 1 98 68 VAL B C 1
ATOM 1366 O O . VAL B 1 68 ? 6.246 -2.893 6.473 1 98 68 VAL B O 1
ATOM 1369 N N . THR B 1 69 ? 7.273 -2.668 4.516 1 96.62 69 THR B N 1
ATOM 1370 C CA . THR B 1 69 ? 8.562 -2.236 5.035 1 96.62 69 THR B CA 1
ATOM 1371 C C . THR B 1 69 ? 8.852 -0.79 4.641 1 96.62 69 THR B C 1
ATOM 1373 O O . THR B 1 69 ? 8.828 -0.446 3.457 1 96.62 69 THR B O 1
ATOM 1376 N N . HIS B 1 70 ? 9.094 0.028 5.645 1 95.31 70 HIS B N 1
ATOM 1377 C CA . HIS B 1 70 ? 9.281 1.444 5.352 1 95.31 70 HIS B CA 1
ATOM 1378 C C . HIS B 1 70 ? 10.57 1.973 5.973 1 95.31 70 HIS B C 1
ATOM 1380 O O . HIS B 1 70 ? 11.141 1.339 6.863 1 95.31 70 HIS B O 1
ATOM 1386 N N . CYS B 1 71 ? 11.078 3.111 5.461 1 94.25 71 CYS B N 1
ATOM 1387 C CA . CYS B 1 71 ? 12.172 3.861 6.074 1 94.25 71 CYS B CA 1
ATOM 1388 C C . CYS B 1 71 ? 11.742 4.449 7.414 1 94.25 71 CYS B C 1
ATOM 1390 O O . CYS B 1 71 ? 10.625 4.957 7.547 1 94.25 71 CYS B O 1
ATOM 1392 N N . SER B 1 72 ? 12.656 4.398 8.336 1 94.12 72 SER B N 1
ATOM 1393 C CA . SER B 1 72 ? 12.375 4.945 9.656 1 94.12 72 SER B CA 1
ATOM 1394 C C . SER B 1 72 ? 11.914 6.395 9.57 1 94.12 72 SER B C 1
ATOM 1396 O O . SER B 1 72 ? 12.523 7.203 8.859 1 94.12 72 SER B O 1
ATOM 1398 N N . GLY B 1 73 ? 10.844 6.742 10.227 1 97.06 73 GLY B N 1
ATOM 1399 C CA . GLY B 1 73 ? 10.32 8.102 10.305 1 97.06 73 GLY B CA 1
ATOM 1400 C C . GLY B 1 73 ? 9.445 8.469 9.125 1 97.06 73 GLY B C 1
ATOM 1401 O O . GLY B 1 73 ? 9.055 9.633 8.977 1 97.06 73 GLY B O 1
ATOM 1402 N N . CYS B 1 74 ? 9.164 7.504 8.289 1 97.5 74 CYS B N 1
ATOM 1403 C CA . CYS B 1 74 ? 8.43 7.816 7.062 1 97.5 74 CYS B CA 1
ATOM 1404 C C . CYS B 1 74 ? 7.18 6.953 6.938 1 97.5 74 CYS B C 1
ATOM 1406 O O . CYS B 1 74 ? 6.895 6.418 5.867 1 97.5 74 CYS B O 1
ATOM 1408 N N . PHE B 1 75 ? 6.5 6.859 8.023 1 98.5 75 PHE B N 1
ATOM 1409 C CA . PHE B 1 75 ? 5.316 6.008 8.039 1 98.5 75 PHE B CA 1
ATOM 1410 C C . PHE B 1 75 ? 4.195 6.656 8.844 1 98.5 75 PHE B C 1
ATOM 1412 O O . PHE B 1 75 ? 4.398 7.059 9.992 1 98.5 75 PHE B O 1
ATOM 1419 N N . ILE B 1 76 ? 2.98 6.645 8.219 1 98.88 76 ILE B N 1
ATOM 1420 C CA . ILE B 1 76 ? 1.8 7.012 8.992 1 98.88 76 ILE B CA 1
ATOM 1421 C C . ILE B 1 76 ? 0.579 6.27 8.461 1 98.88 76 ILE B C 1
ATOM 1423 O O . ILE B 1 76 ? 0.413 6.125 7.246 1 98.88 76 ILE B O 1
ATOM 1427 N N . TYR B 1 77 ? -0.197 5.699 9.328 1 98.81 77 TYR B N 1
ATOM 1428 C CA . TYR B 1 77 ? -1.506 5.102 9.094 1 98.81 77 TYR B CA 1
ATOM 1429 C C . TYR B 1 77 ? -2.58 5.793 9.93 1 98.81 77 TYR B C 1
ATOM 1431 O O . TYR B 1 77 ? -2.496 5.828 11.156 1 98.81 77 TYR B O 1
ATOM 1439 N N . PHE B 1 78 ? -3.623 6.387 9.273 1 98.69 78 PHE B N 1
ATOM 1440 C CA . PHE B 1 78 ? -4.652 7.109 10.016 1 98.69 78 PHE B CA 1
ATOM 1441 C C . PHE B 1 78 ? -5.996 7.016 9.305 1 98.69 78 PHE B C 1
ATOM 1443 O O . PHE B 1 78 ? -6.066 6.586 8.148 1 98.69 78 PHE B O 1
ATOM 1450 N N . CYS B 1 79 ? -7.051 7.438 10.039 1 97.75 79 CYS B N 1
ATOM 1451 C CA . CYS B 1 79 ? -8.406 7.461 9.5 1 97.75 79 CYS B CA 1
ATOM 1452 C C . CYS B 1 79 ? -8.961 8.883 9.492 1 97.75 79 CYS B C 1
ATOM 1454 O O . CYS B 1 79 ? -8.688 9.664 10.398 1 97.75 79 CYS B O 1
ATOM 1456 N N . ILE B 1 80 ? -9.641 9.195 8.484 1 96.56 80 ILE B N 1
ATOM 1457 C CA . ILE B 1 80 ? -10.43 10.414 8.422 1 96.56 80 ILE B CA 1
ATOM 1458 C C . ILE B 1 80 ? -11.852 10.086 7.969 1 96.56 80 ILE B C 1
ATOM 1460 O O . ILE B 1 80 ? -12.086 9.781 6.797 1 96.56 80 ILE B O 1
ATOM 1464 N N . GLY B 1 81 ? -12.75 10.125 8.922 1 93.31 81 GLY B N 1
ATOM 1465 C CA . GLY B 1 81 ? -14.055 9.547 8.672 1 93.31 81 GLY B CA 1
ATOM 1466 C C . GLY B 1 81 ? -14.008 8.055 8.422 1 93.31 81 GLY B C 1
ATOM 1467 O O . GLY B 1 81 ? -13.461 7.297 9.227 1 93.31 81 GLY B O 1
ATOM 1468 N N . ILE B 1 82 ? -14.586 7.645 7.273 1 93.75 82 ILE B N 1
ATOM 1469 C CA . ILE B 1 82 ? -14.656 6.211 6.996 1 93.75 82 ILE B CA 1
ATOM 1470 C C . ILE B 1 82 ? -13.414 5.777 6.219 1 93.75 82 ILE B C 1
ATOM 1472 O O . ILE B 1 82 ? -13.219 4.59 5.961 1 93.75 82 ILE B O 1
ATOM 1476 N N . LEU B 1 83 ? -12.594 6.75 5.855 1 96.81 83 LEU B N 1
ATOM 1477 C CA . LEU B 1 83 ? -11.43 6.422 5.047 1 96.81 83 LEU B CA 1
ATOM 1478 C C . LEU B 1 83 ? -10.219 6.121 5.93 1 96.81 83 LEU B C 1
ATOM 1480 O O . LEU B 1 83 ? -9.977 6.816 6.918 1 96.81 83 LEU B O 1
ATOM 1484 N N . ALA B 1 84 ? -9.547 5.086 5.574 1 98.19 84 ALA B N 1
ATOM 1485 C CA . ALA B 1 84 ? -8.203 4.84 6.082 1 98.19 84 ALA B CA 1
ATOM 1486 C C . ALA B 1 84 ? -7.145 5.223 5.055 1 98.19 84 ALA B C 1
ATOM 1488 O O . ALA B 1 84 ? -7.324 5 3.854 1 98.19 84 A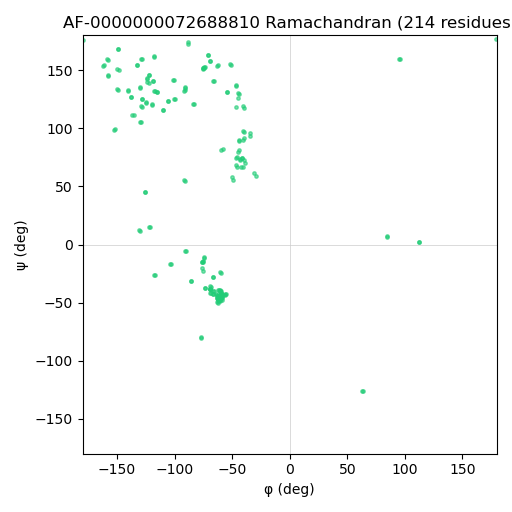LA B O 1
ATOM 1489 N N . ILE B 1 85 ? -6.027 5.809 5.535 1 98.75 85 ILE B N 1
ATOM 1490 C CA . ILE B 1 85 ? -4.934 6.234 4.668 1 98.75 85 ILE B CA 1
ATOM 1491 C C . ILE B 1 85 ? -3.613 5.676 5.188 1 98.75 85 ILE B C 1
ATOM 1493 O O . ILE B 1 85 ? -3.281 5.844 6.363 1 98.75 85 ILE B O 1
ATOM 1497 N N . LEU B 1 86 ? -2.9 4.992 4.355 1 98.94 86 LEU B N 1
ATOM 1498 C CA . LEU B 1 86 ? -1.534 4.539 4.59 1 98.94 86 LEU B CA 1
ATOM 1499 C C . LEU B 1 86 ? -0.55 5.289 3.699 1 98.94 86 LEU B C 1
ATOM 1501 O O . LEU B 1 86 ? -0.643 5.223 2.471 1 98.94 86 LEU B O 1
ATOM 1505 N N . LEU B 1 87 ? 0.316 6.039 4.297 1 98.88 87 LEU B N 1
ATOM 1506 C CA . LEU B 1 87 ? 1.338 6.828 3.617 1 98.88 87 LEU B CA 1
ATOM 1507 C C . LEU B 1 87 ? 2.729 6.488 4.145 1 98.88 87 LEU B C 1
ATOM 1509 O O . LEU B 1 87 ? 2.969 6.551 5.355 1 98.88 87 LEU B O 1
ATOM 1513 N N . PHE B 1 88 ? 3.621 6.039 3.146 1 98.38 88 PHE B N 1
ATOM 1514 C CA . PHE B 1 88 ? 4.945 5.66 3.625 1 98.38 88 PHE B CA 1
ATOM 1515 C C . PHE B 1 88 ? 5.961 5.699 2.49 1 98.38 88 PHE B C 1
ATOM 1517 O O . PHE B 1 88 ? 5.59 5.715 1.315 1 98.38 88 PHE B O 1
ATOM 1524 N N . ARG B 1 89 ? 7.211 5.797 2.893 1 96.19 89 ARG B N 1
ATOM 1525 C CA . ARG B 1 89 ? 8.32 5.516 1.991 1 96.19 89 ARG B CA 1
ATOM 1526 C C . ARG B 1 89 ? 8.883 4.117 2.229 1 96.19 89 ARG B C 1
ATOM 1528 O O . ARG B 1 89 ? 9.242 3.77 3.354 1 96.19 89 ARG B O 1
ATOM 1535 N N . GLY B 1 90 ? 8.914 3.377 1.117 1 93.06 90 GLY B N 1
ATOM 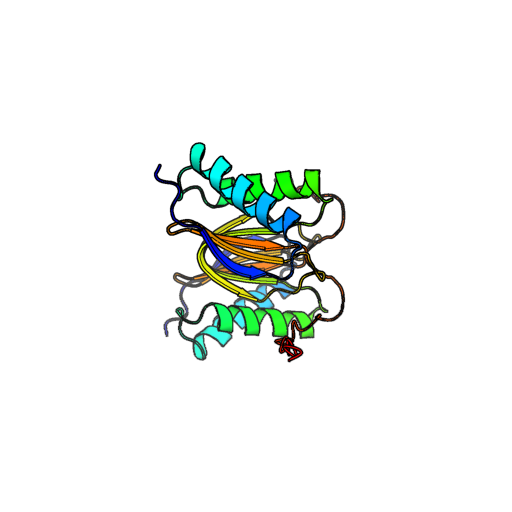1536 C CA . GLY B 1 90 ? 9.43 2.023 1.254 1 93.06 90 GLY B CA 1
ATOM 1537 C C . GLY B 1 90 ? 10.922 1.978 1.539 1 93.06 90 GLY B C 1
ATOM 1538 O O . GLY B 1 90 ? 11.633 2.959 1.312 1 93.06 90 GLY B O 1
ATOM 1539 N N . SER B 1 91 ? 11.367 0.813 2.141 1 86.75 91 SER B N 1
ATOM 1540 C CA . SER B 1 91 ? 12.789 0.577 2.342 1 86.75 91 SER B CA 1
ATOM 1541 C C . SER B 1 91 ? 13.258 -0.661 1.584 1 86.75 91 SER B C 1
ATOM 1543 O O . SER B 1 91 ? 12.5 -1.612 1.408 1 86.75 91 SER B O 1
ATOM 1545 N N . ALA B 1 92 ? 14.367 -0.51 0.868 1 68.06 92 ALA B N 1
ATOM 1546 C CA . ALA B 1 92 ? 14.969 -1.676 0.222 1 68.06 92 ALA B CA 1
ATOM 1547 C C . ALA B 1 92 ? 15.703 -2.549 1.235 1 68.06 92 ALA B C 1
ATOM 1549 O O . ALA B 1 92 ? 16.047 -3.691 0.939 1 68.06 92 ALA B O 1
ATOM 1550 N N . GLY B 1 93 ? 16.047 -2.033 2.32 1 59.5 93 GLY B N 1
ATOM 1551 C CA . GLY B 1 93 ? 16.922 -2.713 3.27 1 59.5 93 GLY B CA 1
ATOM 1552 C C . GLY B 1 93 ? 16.156 -3.582 4.254 1 59.5 93 GLY B C 1
ATOM 1553 O O . GLY B 1 93 ? 14.938 -3.717 4.156 1 59.5 93 GLY B O 1
ATOM 1554 N N . PRO B 1 94 ? 17 -4.324 5.02 1 51.81 94 PRO B N 1
ATOM 1555 C CA . PRO B 1 94 ? 16.438 -5.219 6.027 1 51.81 94 PRO B CA 1
ATOM 1556 C C . PRO B 1 94 ? 15.352 -4.547 6.871 1 51.81 94 PRO B C 1
ATOM 1558 O O . PRO B 1 94 ? 15.383 -3.328 7.062 1 51.81 94 PRO B O 1
ATOM 1561 N N . GLU B 1 95 ? 14.344 -5.254 7.059 1 51.06 95 GLU B N 1
ATOM 1562 C CA . GLU B 1 95 ? 13.125 -4.875 7.762 1 51.06 95 GLU B CA 1
ATOM 1563 C C . GLU B 1 95 ? 13.43 -4.047 9.008 1 51.06 95 GLU B C 1
ATOM 1565 O O . GLU B 1 95 ? 14.281 -4.426 9.812 1 51.06 95 GLU B O 1
ATOM 1570 N N . VAL B 1 96 ? 13.398 -2.891 9.07 1 44.97 96 VAL B N 1
ATOM 1571 C CA . VAL B 1 96 ? 13.273 -2.326 10.414 1 44.97 96 VAL B CA 1
ATOM 1572 C C . VAL B 1 96 ? 12.008 -2.854 11.078 1 44.97 96 VAL B C 1
ATOM 1574 O O . VAL B 1 96 ? 10.898 -2.658 10.57 1 44.97 96 VAL B O 1
ATOM 1577 N N . GLU B 1 97 ? 12.07 -4.027 11.633 1 39.97 97 GLU B N 1
ATOM 1578 C CA . GLU B 1 97 ? 10.945 -4.461 12.453 1 39.97 97 GLU B CA 1
ATOM 1579 C C . GLU B 1 97 ? 10.477 -3.34 13.375 1 39.97 97 GLU B C 1
ATOM 1581 O O . GLU B 1 97 ? 11.25 -2.812 14.172 1 39.97 97 GLU B O 1
ATOM 1586 N N . THR B 1 98 ? 9.633 -2.553 13.016 1 38.5 98 THR B N 1
ATOM 1587 C CA . THR B 1 98 ? 9.117 -1.671 14.055 1 38.5 98 THR B CA 1
ATOM 1588 C C . THR B 1 98 ? 8.805 -2.457 15.328 1 38.5 98 THR B C 1
ATOM 1590 O O . THR B 1 98 ? 7.879 -3.27 15.352 1 38.5 98 THR B O 1
ATOM 1593 N N . SER B 1 99 ? 9.695 -3.016 16.047 1 32.62 99 SER B N 1
ATOM 1594 C CA . SER B 1 99 ? 9.523 -3.424 17.438 1 32.62 99 SER B CA 1
ATOM 1595 C C . SER B 1 99 ? 8.719 -2.391 18.219 1 32.62 99 SER B C 1
ATOM 1597 O O . SER B 1 99 ? 8.867 -1.187 18 1 32.62 99 SER B O 1
ATOM 1599 N N . HIS B 1 100 ? 7.523 -2.787 18.75 1 35.19 100 HIS B N 1
ATOM 1600 C CA . HIS B 1 100 ? 6.848 -2.033 19.797 1 35.19 100 HIS B CA 1
ATOM 1601 C C . HIS B 1 100 ? 7.855 -1.317 20.688 1 35.19 100 HIS B C 1
ATOM 1603 O O . HIS B 1 100 ? 8.609 -1.961 21.422 1 35.19 100 HIS B O 1
ATOM 1609 N N . PHE B 1 101 ? 8.578 -0.537 20.344 1 32.06 101 PHE B N 1
ATOM 1610 C CA . PHE B 1 101 ? 9.352 0.207 21.328 1 32.06 101 PHE B CA 1
ATOM 1611 C C . PHE B 1 101 ? 8.484 0.56 22.547 1 32.06 101 PHE B C 1
ATOM 1613 O O . PHE B 1 101 ? 7.449 1.213 22.391 1 32.06 101 PHE B O 1
ATOM 1620 N N . ALA B 1 102 ? 8.484 -0.254 23.516 1 31.53 102 ALA B N 1
ATOM 1621 C CA . ALA B 1 102 ? 8.07 0.173 24.859 1 31.53 102 ALA B CA 1
ATOM 1622 C C . ALA B 1 102 ? 8.625 1.558 25.188 1 31.53 102 ALA B C 1
ATOM 1624 O O . ALA B 1 102 ? 9.844 1.737 25.281 1 31.53 102 ALA B O 1
ATOM 1625 N N . ALA B 1 103 ? 8.125 2.559 24.656 1 33.25 103 ALA B N 1
ATOM 1626 C CA . ALA B 1 103 ? 8.375 3.863 25.281 1 33.25 103 ALA B CA 1
ATOM 1627 C C . ALA B 1 103 ? 8.297 3.779 26.797 1 33.25 103 ALA B C 1
ATOM 1629 O O . ALA B 1 103 ? 7.215 3.572 27.359 1 33.25 103 ALA B O 1
ATOM 1630 N N . LEU B 1 104 ? 9.211 3.07 27.469 1 34 104 LEU B N 1
ATOM 1631 C CA . LEU B 1 104 ? 9.438 3.297 28.891 1 34 104 LEU B CA 1
ATOM 1632 C C . LEU B 1 104 ? 9.609 4.785 29.188 1 34 104 LEU B C 1
ATOM 1634 O O . LEU B 1 104 ? 10.664 5.355 28.875 1 34 104 LEU B O 1
ATOM 1638 N N . GLU B 1 105 ? 8.695 5.566 28.828 1 33.25 105 GLU B N 1
ATOM 1639 C CA . GLU B 1 105 ? 8.711 6.863 29.5 1 33.25 105 GLU B CA 1
ATOM 1640 C C . GLU B 1 105 ? 8.883 6.699 31 1 33.25 105 GLU B C 1
ATOM 1642 O O . GLU B 1 105 ? 8.047 6.094 31.672 1 33.25 105 GLU B O 1
ATOM 1647 N N . THR B 1 106 ? 10.117 6.371 31.391 1 32.41 106 THR B N 1
ATOM 1648 C CA . THR B 1 106 ? 10.562 6.602 32.75 1 32.41 106 THR B CA 1
ATOM 1649 C C . THR B 1 106 ? 10.109 7.977 33.25 1 32.41 106 THR B C 1
ATOM 1651 O O . THR B 1 106 ? 10.555 9 32.719 1 32.41 106 THR B O 1
ATOM 1654 N N . VAL B 1 107 ? 8.883 8.141 33.531 1 32.75 107 VAL B N 1
ATOM 1655 C CA . VAL B 1 107 ? 8.344 9.25 34.312 1 32.75 107 VAL B CA 1
ATOM 1656 C C . VAL B 1 107 ? 9.219 9.508 35.531 1 32.75 107 VAL B C 1
ATOM 1658 O O . VAL B 1 107 ? 9.375 8.641 36.375 1 32.75 107 VAL B O 1
ATOM 1661 N N . LYS B 1 108 ? 10.32 10.234 35.281 1 33.38 108 LYS B N 1
ATOM 1662 C CA . LYS B 1 108 ? 11.039 10.766 36.406 1 33.38 108 LYS B CA 1
ATOM 1663 C C . LYS B 1 108 ? 10.078 11.391 37.438 1 33.38 108 LYS B C 1
ATOM 1665 O O . LYS B 1 108 ? 9.234 12.203 37.062 1 33.38 108 LYS B O 1
ATOM 1670 N N . ALA B 1 109 ? 10.094 11.008 38.781 1 33.38 109 ALA B N 1
ATOM 1671 C CA . ALA B 1 109 ? 9.492 11.531 40 1 33.38 109 ALA B CA 1
ATOM 1672 C C . ALA B 1 109 ? 10.039 12.914 40.344 1 33.38 109 ALA B C 1
ATOM 1674 O O . ALA B 1 109 ? 11.203 13.211 40.062 1 33.38 109 ALA B O 1
#

Solvent-accessible surface area (backbone atoms only — not comparable to full-atom values): 11825 Å² total; per-residue (Å²): 120,84,76,40,69,73,44,78,72,51,68,58,41,51,66,71,59,48,51,51,55,53,50,49,54,54,53,48,52,75,77,40,58,84,86,42,21,35,58,52,12,37,51,54,23,52,53,45,23,71,75,73,44,63,28,35,30,16,38,20,27,72,36,70,22,57,27,73,38,48,37,89,51,33,34,40,31,34,29,49,51,74,36,37,38,41,41,33,26,54,24,73,55,81,69,65,70,81,63,83,68,75,75,72,73,75,76,78,130,120,83,75,42,69,72,44,77,71,51,66,58,40,50,66,70,58,46,50,50,53,54,50,48,54,54,54,48,52,76,77,42,57,84,85,42,21,36,60,52,12,38,51,55,23,52,53,43,22,70,75,73,46,65,28,36,28,17,37,19,28,70,37,68,24,56,28,73,38,49,37,89,50,33,34,39,31,33,28,47,51,74,34,36,39,41,41,33,25,56,23,72,53,80,68,66,69,80,63,83,67,75,78,72,72,74,75,78,132

InterPro domains:
  IPR001372 Dynein light chain, type 1/2 [PF01221] (5-89)
  IPR001372 Dynein light chain, type 1/2 [PTHR11886] (5-91)
  IPR001372 Dynein light chain, type 1/2 [SM01375] (1-90)
  IPR037177 Dynein light chain superfamily [G3DSA:3.30.740.10] (1-90)
  IPR037177 Dynein light chain superfamily [SSF54648] (1-90)

Secondary structure (DSSP, 8-state):
-----EEEEEE-S-HHHHHHHHHHHHHHTTTS-TT-HHHHHHHHHHHHHHHH-S-EEEEEEEEEEEE--EEEEEEEEEEETTEEEEEEEE-SSS---------------/-----EEEEEE-S-HHHHHHHHHHHHHHTTTS-TT-HHHHHHHHHHHHHHHH-S-EEEEEEEEEEEE--EEEEEEEEEEETTEEEEEEEE-SSS---------------